Protein AF-A4F822-F1 (afdb_monomer_lite)

Structure (mmCIF, N/CA/C/O backbone):
data_AF-A4F822-F1
#
_entry.id   AF-A4F822-F1
#
loop_
_atom_site.group_PDB
_atom_site.id
_atom_site.type_symbol
_atom_site.label_atom_id
_atom_site.label_alt_id
_atom_site.label_comp_id
_atom_site.label_asym_id
_atom_site.label_entity_id
_atom_site.label_seq_id
_atom_site.pdbx_PDB_ins_code
_atom_site.Cartn_x
_atom_site.Cartn_y
_atom_site.Cartn_z
_atom_site.occupancy
_atom_site.B_iso_or_equiv
_atom_site.auth_seq_id
_atom_site.auth_comp_id
_atom_site.auth_asym_id
_atom_site.auth_atom_id
_atom_site.pdbx_PDB_model_num
ATOM 1 N N . MET A 1 1 ? 7.404 17.210 -6.576 1.00 63.00 1 MET A N 1
ATOM 2 C CA . MET A 1 1 ? 8.156 16.518 -7.647 1.00 63.00 1 MET A CA 1
ATOM 3 C C . MET A 1 1 ? 8.829 15.244 -7.147 1.00 63.00 1 MET A C 1
ATOM 5 O O . MET A 1 1 ? 8.448 14.192 -7.628 1.00 63.00 1 MET A O 1
ATOM 9 N N . ALA A 1 2 ? 9.715 15.285 -6.141 1.00 75.56 2 ALA A N 1
ATOM 10 C CA . ALA A 1 2 ? 10.385 14.072 -5.630 1.00 75.56 2 ALA A CA 1
ATOM 11 C C . ALA A 1 2 ? 9.434 12.956 -5.132 1.00 75.56 2 ALA A C 1
ATOM 13 O O . ALA A 1 2 ? 9.737 11.781 -5.293 1.00 75.56 2 ALA A O 1
ATOM 14 N N . HIS A 1 3 ? 8.277 13.322 -4.568 1.00 79.62 3 HIS A N 1
ATOM 15 C CA . HIS A 1 3 ? 7.250 12.369 -4.122 1.00 79.62 3 HIS A CA 1
ATOM 16 C C . HIS A 1 3 ? 6.613 11.591 -5.282 1.00 79.62 3 HIS A C 1
ATOM 18 O O . HIS A 1 3 ? 6.654 10.368 -5.291 1.00 79.62 3 HIS A O 1
ATOM 24 N N . LEU A 1 4 ? 6.124 12.302 -6.306 1.00 80.19 4 LEU A N 1
ATOM 25 C CA . LEU A 1 4 ? 5.551 11.698 -7.517 1.00 80.19 4 LEU A CA 1
ATOM 26 C C . LEU A 1 4 ? 6.569 10.827 -8.263 1.00 80.19 4 LEU A C 1
ATOM 28 O O . LEU A 1 4 ? 6.226 9.754 -8.746 1.00 80.19 4 LEU A O 1
ATOM 32 N N . LEU A 1 5 ? 7.837 11.251 -8.305 1.00 85.50 5 LEU A N 1
ATOM 33 C CA . LEU A 1 5 ? 8.907 10.439 -8.882 1.00 85.50 5 LEU A CA 1
ATOM 34 C C . LEU A 1 5 ? 9.092 9.118 -8.117 1.00 85.50 5 LEU A C 1
ATOM 36 O O . LEU A 1 5 ? 9.262 8.078 -8.741 1.00 85.50 5 LEU A O 1
ATOM 40 N N . GLY A 1 6 ? 9.017 9.142 -6.783 1.00 86.94 6 GLY A N 1
ATOM 41 C CA . GLY A 1 6 ? 9.107 7.935 -5.956 1.00 86.94 6 GLY A CA 1
ATOM 42 C C . GLY A 1 6 ? 7.946 6.960 -6.173 1.00 86.94 6 GLY A C 1
ATOM 43 O O . GLY A 1 6 ? 8.163 5.751 -6.234 1.00 86.94 6 GLY A O 1
ATOM 44 N N . VAL A 1 7 ? 6.728 7.477 -6.350 1.00 91.25 7 VAL A N 1
ATOM 45 C CA . VAL A 1 7 ? 5.541 6.676 -6.699 1.00 91.25 7 VAL A CA 1
ATOM 46 C C . VAL A 1 7 ? 5.705 6.028 -8.073 1.00 91.25 7 VAL A C 1
ATOM 48 O O . VAL A 1 7 ? 5.524 4.821 -8.210 1.00 91.25 7 VAL A O 1
ATOM 51 N N . ASN A 1 8 ? 6.109 6.801 -9.082 1.00 90.69 8 ASN A N 1
ATOM 52 C CA . ASN A 1 8 ? 6.325 6.271 -10.427 1.00 90.69 8 ASN A CA 1
ATOM 53 C C . ASN A 1 8 ? 7.446 5.225 -10.441 1.00 90.69 8 ASN A C 1
ATOM 55 O O . ASN A 1 8 ? 7.303 4.189 -11.086 1.00 90.69 8 ASN A O 1
ATOM 59 N N . GLN A 1 9 ? 8.526 5.454 -9.686 1.00 92.69 9 GLN A N 1
ATOM 60 C CA . GLN A 1 9 ? 9.612 4.486 -9.553 1.00 92.69 9 GLN A CA 1
ATOM 61 C C . GLN A 1 9 ? 9.130 3.174 -8.925 1.00 92.69 9 GLN A C 1
ATOM 63 O O . GLN A 1 9 ? 9.501 2.111 -9.403 1.00 92.69 9 GLN A O 1
ATOM 68 N N . PHE A 1 10 ? 8.257 3.229 -7.914 1.00 95.38 10 PHE A N 1
ATOM 69 C CA . PHE A 1 10 ? 7.681 2.027 -7.306 1.00 95.38 10 PHE A CA 1
ATOM 70 C C . PHE A 1 10 ? 6.968 1.142 -8.340 1.00 95.38 10 PHE A C 1
ATOM 72 O O . PHE A 1 10 ? 7.225 -0.060 -8.408 1.00 95.38 10 PHE A O 1
ATOM 79 N N . PHE A 1 11 ? 6.096 1.723 -9.170 1.00 93.69 11 PHE A N 1
ATOM 80 C CA . PHE A 1 11 ? 5.391 0.963 -10.209 1.00 93.69 11 PHE A CA 1
ATOM 81 C C . PHE A 1 11 ? 6.320 0.532 -11.352 1.00 93.69 11 PHE A C 1
ATOM 83 O O . PHE A 1 11 ? 6.165 -0.572 -11.875 1.00 93.69 11 PHE A O 1
ATOM 90 N N . ALA A 1 12 ? 7.317 1.349 -11.702 1.00 92.38 12 ALA A N 1
ATOM 91 C CA . ALA A 1 12 ? 8.340 0.987 -12.680 1.00 92.38 12 ALA A CA 1
ATOM 92 C C . ALA A 1 12 ? 9.181 -0.215 -12.219 1.00 92.38 12 ALA A C 1
ATOM 94 O O . ALA A 1 12 ? 9.430 -1.117 -13.015 1.00 92.38 12 ALA A O 1
ATOM 95 N N . ASP A 1 13 ? 9.554 -0.276 -10.938 1.00 94.38 13 ASP A N 1
ATOM 96 C CA . ASP A 1 13 ? 10.296 -1.403 -10.364 1.00 94.38 13 ASP A CA 1
ATOM 97 C C . ASP A 1 13 ? 9.468 -2.698 -10.400 1.00 94.38 13 ASP A C 1
ATOM 99 O O . ASP A 1 13 ? 9.996 -3.767 -10.711 1.00 94.38 13 ASP A O 1
ATOM 103 N N . LEU A 1 14 ? 8.154 -2.614 -10.144 1.00 94.06 14 LEU A N 1
ATOM 104 C CA . LEU A 1 14 ? 7.249 -3.759 -10.293 1.00 94.06 14 LEU A CA 1
ATOM 105 C C . LEU A 1 14 ? 7.167 -4.234 -11.747 1.00 94.06 14 LEU A C 1
ATOM 107 O O . LEU A 1 14 ? 7.247 -5.437 -12.003 1.00 94.06 14 LEU A O 1
ATOM 111 N N . ALA A 1 15 ? 7.032 -3.310 -12.701 1.00 90.12 15 ALA A N 1
ATOM 112 C CA . ALA A 1 15 ? 7.003 -3.640 -14.123 1.00 90.12 15 ALA A CA 1
ATOM 113 C C . ALA A 1 15 ? 8.331 -4.261 -14.598 1.00 90.12 15 ALA A C 1
ATOM 115 O O . ALA A 1 15 ? 8.321 -5.254 -15.332 1.00 90.12 15 ALA A O 1
ATOM 116 N N . ASP A 1 16 ? 9.474 -3.729 -14.146 1.00 90.56 16 ASP A N 1
ATOM 117 C CA . ASP A 1 16 ? 10.792 -4.296 -14.445 1.00 90.56 16 ASP A CA 1
ATOM 118 C C . ASP A 1 16 ? 10.929 -5.711 -13.880 1.00 90.56 16 ASP A C 1
ATOM 120 O O . ASP A 1 16 ? 11.343 -6.619 -14.602 1.00 90.56 16 ASP A O 1
ATOM 124 N N . TYR A 1 17 ? 10.518 -5.932 -12.628 1.00 92.56 17 TYR A N 1
ATOM 125 C CA . TYR A 1 17 ? 10.523 -7.263 -12.029 1.00 92.56 17 TYR A CA 1
ATOM 126 C C . TYR A 1 17 ? 9.693 -8.262 -12.848 1.00 92.56 17 TYR A C 1
ATOM 128 O O . TYR A 1 17 ? 10.205 -9.330 -13.180 1.00 92.56 17 TYR A O 1
ATOM 136 N N . CYS A 1 18 ? 8.470 -7.904 -13.265 1.00 89.62 18 CYS A N 1
ATOM 137 C CA . CYS A 1 18 ? 7.634 -8.782 -14.099 1.00 89.62 18 CYS A CA 1
ATOM 138 C C . CYS A 1 18 ? 8.377 -9.217 -15.371 1.00 89.62 18 CYS A C 1
ATOM 140 O O . CYS A 1 18 ? 8.468 -10.408 -15.676 1.00 89.62 18 CYS A O 1
ATOM 142 N N . ARG A 1 19 ? 9.000 -8.251 -16.059 1.00 86.62 19 ARG A N 1
ATOM 143 C CA . ARG A 1 19 ? 9.784 -8.477 -17.279 1.00 86.62 19 ARG A CA 1
ATOM 144 C C . ARG A 1 19 ? 11.005 -9.369 -17.035 1.00 86.62 19 ARG A C 1
ATOM 146 O O . ARG A 1 19 ? 11.263 -10.266 -17.835 1.00 86.62 19 ARG A O 1
ATOM 153 N N . ARG A 1 20 ? 11.777 -9.122 -15.970 1.00 90.38 20 ARG A N 1
ATOM 154 C CA . ARG A 1 20 ? 13.004 -9.884 -15.660 1.00 90.38 20 ARG A CA 1
ATOM 155 C C . ARG A 1 20 ? 12.708 -11.308 -15.198 1.00 90.38 20 ARG A C 1
ATOM 157 O O . ARG A 1 20 ? 13.475 -12.213 -15.517 1.00 90.38 20 ARG A O 1
ATOM 164 N N . SER A 1 21 ? 11.619 -11.501 -14.463 1.00 86.75 21 SER A N 1
ATOM 165 C CA . SER A 1 21 ? 11.234 -12.792 -13.887 1.00 86.75 21 SER A CA 1
ATOM 166 C C . SER A 1 21 ? 10.399 -13.656 -14.832 1.00 86.75 21 SER A C 1
ATOM 168 O O . SER A 1 21 ? 10.076 -14.788 -14.483 1.00 86.75 21 SER A O 1
ATOM 170 N N . GLY A 1 22 ? 10.056 -13.149 -16.021 1.00 82.75 22 GLY A N 1
ATOM 171 C CA . GLY A 1 22 ? 9.237 -13.877 -16.989 1.00 82.75 22 GLY A CA 1
ATOM 172 C C . GLY A 1 22 ? 7.803 -14.107 -16.512 1.00 82.75 22 GLY A C 1
ATOM 173 O O . GLY A 1 22 ? 7.132 -14.998 -17.031 1.00 82.75 22 GLY A O 1
ATOM 174 N N . LEU A 1 23 ? 7.334 -13.317 -15.537 1.00 80.31 23 LEU A N 1
ATOM 175 C CA . LEU A 1 23 ? 5.916 -13.249 -15.210 1.00 80.31 23 LEU A CA 1
ATOM 176 C C . LEU A 1 23 ? 5.237 -12.683 -16.464 1.00 80.31 23 LEU A C 1
ATOM 178 O O . LEU A 1 23 ? 5.648 -11.632 -16.957 1.00 80.31 23 LEU A O 1
ATOM 182 N N . GLY A 1 24 ? 4.353 -13.479 -17.080 1.00 63.72 24 GLY A N 1
ATOM 183 C CA . GLY A 1 24 ? 3.888 -13.250 -18.452 1.00 63.72 24 GLY A CA 1
ATOM 184 C C . GLY A 1 24 ? 3.398 -11.820 -18.699 1.00 63.72 24 GLY A C 1
ATOM 185 O O . GLY A 1 24 ? 2.976 -11.130 -17.777 1.00 63.72 24 GLY A O 1
ATOM 186 N N . SER A 1 25 ? 3.440 -11.367 -19.957 1.00 57.31 25 SER A N 1
ATOM 187 C CA . SER A 1 25 ? 2.890 -10.052 -20.305 1.00 57.31 25 SER A CA 1
ATOM 188 C C . SER A 1 25 ? 1.420 -9.994 -19.869 1.00 57.31 25 SER A C 1
ATOM 190 O O . SER A 1 25 ? 0.654 -10.860 -20.301 1.00 57.31 25 SER A O 1
ATOM 192 N N . PRO A 1 26 ? 0.991 -8.985 -19.087 1.00 56.09 26 PRO A N 1
ATOM 193 C CA . PRO A 1 26 ? -0.418 -8.829 -18.722 1.00 56.09 26 PRO A CA 1
ATOM 194 C C . PRO A 1 26 ? -1.314 -8.575 -19.950 1.00 56.09 26 PRO A C 1
ATOM 196 O O . PRO A 1 26 ? -2.534 -8.651 -19.862 1.00 56.09 26 PRO A O 1
ATOM 199 N N . PHE A 1 27 ? -0.711 -8.344 -21.124 1.00 49.97 27 PHE A N 1
ATOM 200 C CA . PHE A 1 27 ? -1.392 -8.196 -22.403 1.00 49.97 27 PHE A CA 1
ATOM 201 C C . PHE A 1 27 ? -0.740 -9.131 -23.418 1.00 49.97 27 PHE A C 1
ATOM 203 O O . PHE A 1 27 ? 0.239 -8.777 -24.082 1.00 49.97 27 PHE A O 1
ATOM 210 N N . SER A 1 28 ? -1.261 -10.352 -23.526 1.00 48.41 28 SER A N 1
ATOM 211 C CA . SER A 1 28 ? -1.143 -11.114 -24.765 1.00 48.41 28 SER A CA 1
ATOM 212 C C . SER A 1 28 ? -2.305 -10.690 -25.671 1.00 48.41 28 SER A C 1
ATOM 214 O O . SER A 1 28 ? -3.430 -10.480 -25.213 1.00 48.41 28 SER A O 1
ATOM 216 N N . GLY A 1 29 ? -2.042 -10.491 -26.966 1.00 44.44 29 GLY A N 1
ATOM 217 C CA . GLY A 1 29 ? -2.989 -9.904 -27.932 1.00 44.44 29 GLY A CA 1
ATOM 218 C C . GLY A 1 29 ? -4.271 -10.711 -28.203 1.00 44.44 29 GLY A C 1
ATOM 219 O O . GLY A 1 29 ? -4.961 -10.428 -29.177 1.00 44.44 29 GLY A O 1
ATOM 220 N N . ALA A 1 30 ? -4.587 -11.713 -27.378 1.00 49.81 30 ALA A N 1
ATOM 221 C CA . ALA A 1 30 ? -5.740 -12.599 -27.506 1.00 49.81 30 ALA A CA 1
ATOM 222 C C . ALA A 1 30 ? -6.827 -12.380 -26.431 1.00 49.81 30 ALA A C 1
ATOM 224 O O . ALA A 1 30 ? -7.797 -13.136 -26.392 1.00 49.81 30 ALA A O 1
ATOM 225 N N . GLY A 1 31 ? -6.699 -11.367 -25.562 1.00 46.78 31 GLY A N 1
ATOM 226 C CA . GLY A 1 31 ? -7.741 -11.030 -24.579 1.00 46.78 31 GLY A CA 1
ATOM 227 C C . GLY A 1 31 ? -7.895 -12.048 -23.442 1.00 46.78 31 GLY A C 1
ATOM 228 O O . GLY A 1 31 ? -8.953 -12.120 -22.817 1.00 46.78 31 GLY A O 1
ATOM 229 N N . ARG A 1 32 ? -6.856 -12.846 -23.171 1.00 49.53 32 ARG A N 1
ATOM 230 C CA . ARG A 1 32 ? -6.752 -13.677 -21.967 1.00 49.53 32 ARG A CA 1
ATOM 231 C C . ARG A 1 32 ? -5.692 -13.105 -21.031 1.00 49.53 32 ARG A C 1
ATOM 233 O O . ARG A 1 32 ? -4.623 -12.698 -21.473 1.00 49.53 32 ARG A O 1
ATOM 240 N N . LEU A 1 33 ? -5.994 -13.142 -19.735 1.00 55.19 33 LEU A N 1
ATOM 241 C CA . LEU A 1 33 ? -5.043 -12.946 -18.641 1.00 55.19 33 LEU A CA 1
ATOM 242 C C . LEU A 1 33 ? -4.020 -14.099 -18.683 1.00 55.19 33 LEU A C 1
ATOM 244 O O . LEU A 1 33 ? -4.217 -15.129 -18.043 1.00 55.19 33 LEU A O 1
ATOM 248 N N . GLU A 1 34 ? -2.981 -13.996 -19.512 1.00 59.53 34 GLU A N 1
ATOM 249 C CA . GLU A 1 34 ? -1.987 -15.074 -19.698 1.00 59.53 34 GLU A CA 1
ATOM 250 C C . GLU A 1 34 ? -0.687 -14.840 -18.914 1.00 59.53 34 GLU A C 1
ATOM 252 O O . GLU A 1 34 ? 0.279 -15.585 -19.072 1.00 59.53 34 GLU A O 1
ATOM 257 N N . GLY A 1 35 ? -0.666 -13.832 -18.040 1.00 75.31 35 GLY A N 1
ATOM 258 C CA . GLY A 1 35 ? 0.509 -13.428 -17.278 1.00 75.31 35 GLY A CA 1
ATOM 259 C C . GLY A 1 35 ? 0.243 -13.221 -15.794 1.00 75.31 35 GLY A C 1
ATOM 260 O O . GLY A 1 35 ? -0.878 -12.951 -15.368 1.00 75.31 35 GLY A O 1
ATOM 261 N N . GLU A 1 36 ? 1.310 -13.338 -15.014 1.00 87.06 36 GLU A N 1
ATOM 262 C CA . GLU A 1 36 ? 1.364 -12.918 -13.616 1.00 87.06 36 GLU A CA 1
ATOM 263 C C . GLU A 1 36 ? 2.073 -11.558 -13.530 1.00 87.06 36 GLU A C 1
ATOM 265 O O . GLU A 1 36 ? 2.726 -11.125 -14.477 1.00 87.06 36 GLU A O 1
ATOM 270 N N . GLY A 1 37 ? 1.978 -10.891 -12.388 1.00 89.56 37 GLY A N 1
ATOM 271 C CA . GLY A 1 37 ? 2.626 -9.619 -12.120 1.00 89.56 37 GLY A CA 1
ATOM 272 C C . GLY A 1 37 ? 1.658 -8.448 -11.977 1.00 89.56 37 GLY A C 1
ATOM 273 O O . GLY A 1 37 ? 0.494 -8.611 -11.603 1.00 89.56 37 GLY A O 1
ATOM 274 N N . LEU A 1 38 ? 2.164 -7.245 -12.248 1.00 89.75 38 LEU A N 1
ATOM 275 C CA . LEU A 1 38 ? 1.399 -6.003 -12.180 1.00 89.75 38 LEU A CA 1
ATOM 276 C C . LEU A 1 38 ? 0.438 -5.930 -13.371 1.00 89.75 38 LEU A C 1
ATOM 278 O O . LEU A 1 38 ? 0.862 -5.753 -14.510 1.00 89.75 38 LEU A O 1
ATOM 282 N N . HIS A 1 39 ? -0.854 -6.049 -13.091 1.00 84.12 39 HIS A N 1
ATOM 283 C CA . HIS A 1 39 ? -1.913 -6.076 -14.095 1.00 84.12 39 HIS A CA 1
ATOM 284 C C . HIS A 1 39 ? -2.407 -4.684 -14.471 1.00 84.12 39 HIS A C 1
ATOM 286 O O . HIS A 1 39 ? -2.606 -4.376 -15.645 1.00 84.12 39 HIS A O 1
ATOM 292 N N . SER A 1 40 ? -2.593 -3.830 -13.469 1.00 83.38 40 SER A N 1
ATOM 293 C CA . SER A 1 40 ? -3.001 -2.444 -13.661 1.00 83.38 40 SER A CA 1
ATOM 294 C C . SER A 1 40 ? -2.434 -1.561 -12.557 1.00 83.38 40 SER A C 1
ATOM 296 O O . SER A 1 40 ? -2.092 -2.032 -11.468 1.00 83.38 40 SER A O 1
ATOM 298 N N . TRP A 1 41 ? -2.321 -0.266 -12.839 1.00 88.94 41 TRP A N 1
ATOM 299 C CA . TRP A 1 41 ? -2.046 0.747 -11.830 1.00 88.94 41 TRP A CA 1
ATOM 300 C C . TRP A 1 41 ? -2.783 2.044 -12.167 1.00 88.94 41 TRP A C 1
ATOM 302 O O . TRP A 1 41 ? -3.280 2.207 -13.278 1.00 88.94 41 TRP A O 1
ATOM 312 N N . ARG A 1 42 ? -2.918 2.935 -11.186 1.00 89.38 42 ARG A N 1
ATOM 313 C CA . ARG A 1 42 ? -3.587 4.236 -11.302 1.00 89.38 42 ARG A CA 1
ATOM 314 C C . ARG A 1 42 ? -2.792 5.288 -10.539 1.00 89.38 42 ARG A C 1
ATOM 316 O O . ARG A 1 42 ? -2.311 5.013 -9.435 1.00 89.38 42 ARG A O 1
ATOM 323 N N . SER A 1 43 ? -2.702 6.493 -11.100 1.00 89.12 43 SER A N 1
ATOM 324 C CA . SER A 1 43 ? -2.100 7.648 -10.423 1.00 89.12 43 SER A CA 1
ATOM 325 C C . SER A 1 43 ? -2.933 8.117 -9.223 1.00 89.12 43 SER A C 1
ATOM 327 O O . SER A 1 43 ? -4.134 7.841 -9.164 1.00 89.12 43 SER A O 1
ATOM 329 N N . GLU A 1 44 ? -2.325 8.897 -8.314 1.00 90.31 44 GLU A N 1
ATOM 330 C CA . GLU A 1 44 ? -3.013 9.610 -7.219 1.00 90.31 44 GLU A CA 1
ATOM 331 C C . GLU A 1 44 ? -4.290 10.301 -7.707 1.00 90.31 44 GLU A C 1
ATOM 333 O O . GLU A 1 44 ? -5.349 10.166 -7.095 1.00 90.31 44 GLU A O 1
ATOM 338 N N . LYS A 1 45 ? -4.207 11.023 -8.831 1.00 88.50 45 LYS A N 1
ATOM 339 C CA . LYS A 1 45 ? -5.336 11.772 -9.384 1.00 88.50 45 LYS A CA 1
ATOM 340 C C . LYS A 1 45 ? -6.479 10.836 -9.773 1.00 88.50 45 LYS A C 1
ATOM 342 O O . LYS A 1 45 ? -7.595 11.024 -9.294 1.00 88.50 45 LYS A O 1
ATOM 347 N N . SER A 1 46 ? -6.186 9.824 -10.589 1.00 86.88 46 SER A N 1
ATOM 348 C CA . SER A 1 46 ? -7.175 8.866 -11.098 1.00 86.88 46 SER A CA 1
ATOM 349 C C . SER A 1 46 ? -7.864 8.109 -9.961 1.00 86.88 46 SER A C 1
ATOM 351 O O . SER A 1 46 ? -9.091 8.024 -9.919 1.00 86.88 46 SER A O 1
ATOM 353 N N . ILE A 1 47 ? -7.098 7.621 -8.978 1.00 86.50 47 ILE A N 1
ATOM 354 C CA . ILE A 1 47 ? -7.673 6.871 -7.855 1.00 86.50 47 ILE A CA 1
ATOM 355 C C . ILE A 1 47 ? -8.440 7.770 -6.877 1.00 86.50 47 ILE A C 1
ATOM 357 O O . ILE A 1 47 ? -9.487 7.379 -6.362 1.00 86.50 47 ILE A O 1
ATOM 361 N N . THR A 1 48 ? -7.960 8.992 -6.649 1.00 86.31 48 THR A N 1
ATOM 362 C CA . THR A 1 48 ? -8.646 9.979 -5.808 1.00 86.31 48 THR A CA 1
ATOM 363 C C . THR A 1 48 ? -9.981 10.386 -6.425 1.00 86.31 48 THR A C 1
ATOM 365 O O . THR A 1 48 ? -10.976 10.496 -5.710 1.00 86.31 48 THR A O 1
ATOM 368 N N . GLU A 1 49 ? -10.026 10.604 -7.740 1.00 84.69 49 GLU A N 1
ATOM 369 C CA . GLU A 1 49 ? -11.260 10.915 -8.468 1.00 84.69 49 GLU A CA 1
ATOM 370 C C . GLU A 1 49 ? -12.229 9.727 -8.458 1.00 84.69 49 GLU A C 1
ATOM 372 O O . GLU A 1 49 ? -13.408 9.928 -8.172 1.00 84.69 49 GLU A O 1
ATOM 377 N N . PHE A 1 50 ? -11.733 8.499 -8.657 1.00 82.69 50 PHE A N 1
ATOM 378 C CA . PHE A 1 50 ? -12.542 7.275 -8.596 1.00 82.69 50 PHE A CA 1
ATOM 379 C C . PHE A 1 50 ? -13.272 7.117 -7.254 1.00 82.69 50 PHE A C 1
ATOM 381 O O . PHE A 1 50 ? -14.456 6.801 -7.223 1.00 82.69 50 PHE A O 1
ATOM 388 N N . TYR A 1 51 ? -12.596 7.394 -6.135 1.00 79.44 51 TYR A N 1
ATOM 389 C CA . TYR A 1 51 ? -13.202 7.338 -4.798 1.00 79.44 51 TYR A CA 1
ATOM 390 C C . TYR A 1 51 ? -13.851 8.660 -4.353 1.00 79.44 51 TYR A C 1
ATOM 392 O O . TYR A 1 51 ? -14.066 8.866 -3.155 1.00 79.44 51 TYR A O 1
ATOM 400 N N . GLU A 1 52 ? -14.141 9.581 -5.279 1.00 84.94 52 GLU A N 1
ATOM 401 C CA . GLU A 1 52 ? -14.756 10.888 -4.996 1.00 84.94 52 GLU A CA 1
ATOM 402 C C . GLU A 1 52 ? -14.047 11.659 -3.863 1.00 84.94 52 GLU A C 1
ATOM 404 O O . GLU A 1 52 ? -14.663 12.349 -3.048 1.00 84.94 52 GLU A O 1
ATOM 409 N N . ARG A 1 53 ? -12.717 11.534 -3.792 1.00 84.06 53 ARG A N 1
ATOM 410 C CA . ARG A 1 53 ? -11.838 12.150 -2.784 1.00 84.06 53 ARG A CA 1
ATOM 411 C C . ARG A 1 53 ? -12.082 11.696 -1.338 1.00 84.06 53 ARG A C 1
ATOM 413 O O . ARG A 1 53 ? -11.546 12.325 -0.421 1.00 84.06 53 ARG A O 1
ATOM 420 N N . LYS A 1 54 ? -12.843 10.616 -1.112 1.00 79.69 54 LYS A N 1
ATOM 421 C CA . LYS A 1 54 ? -13.018 9.997 0.218 1.00 79.69 54 LYS A CA 1
ATOM 422 C C . LYS A 1 54 ? -11.694 9.439 0.740 1.00 79.69 54 LYS A C 1
ATOM 424 O O . LYS A 1 54 ? -11.338 9.659 1.896 1.00 79.69 54 LYS A O 1
ATOM 429 N N . VAL A 1 55 ? -10.932 8.804 -0.149 1.00 83.44 55 VAL A N 1
ATOM 430 C CA . VAL A 1 55 ? -9.528 8.436 0.057 1.00 83.44 55 VAL A CA 1
ATOM 431 C C . VAL A 1 55 ? -8.653 9.164 -0.960 1.00 83.44 55 VAL A C 1
ATOM 433 O O . VAL A 1 55 ? -9.111 9.514 -2.047 1.00 83.44 55 VAL A O 1
ATOM 436 N N . THR A 1 56 ? -7.403 9.425 -0.584 1.00 87.56 56 THR A N 1
ATOM 437 C CA . THR A 1 56 ? -6.418 10.117 -1.432 1.00 87.56 56 THR A CA 1
ATOM 438 C C . THR A 1 56 ? -5.069 9.387 -1.392 1.00 87.56 56 THR A C 1
ATOM 440 O O . THR A 1 56 ? -4.124 9.927 -0.813 1.00 87.56 56 THR A O 1
ATOM 443 N N . PRO A 1 57 ? -4.995 8.140 -1.895 1.00 91.31 57 PRO A N 1
ATOM 444 C CA . PRO A 1 57 ? -3.738 7.405 -1.979 1.00 91.31 57 PRO A CA 1
ATOM 445 C C . PRO A 1 57 ? -2.790 8.035 -2.990 1.00 91.31 57 PRO A C 1
ATOM 447 O O . PRO A 1 57 ? -3.238 8.586 -3.993 1.00 91.31 57 PRO A O 1
ATOM 450 N N . ASP A 1 58 ? -1.490 7.822 -2.802 1.00 92.62 58 ASP A N 1
ATOM 451 C CA . ASP A 1 58 ? -0.469 8.243 -3.766 1.00 92.62 58 ASP A CA 1
ATOM 452 C C . ASP A 1 58 ? -0.542 7.441 -5.082 1.00 92.62 58 ASP A C 1
ATOM 454 O O . ASP A 1 58 ? -0.093 7.893 -6.134 1.00 92.62 58 ASP A O 1
ATOM 458 N N . GLY A 1 59 ? -1.137 6.249 -5.043 1.00 92.38 59 GLY A N 1
ATOM 459 C CA . GLY A 1 59 ? -1.460 5.456 -6.223 1.00 92.38 59 GLY A CA 1
ATOM 460 C C . GLY A 1 59 ? -2.232 4.193 -5.868 1.00 92.38 59 GLY A C 1
ATOM 461 O O . GLY A 1 59 ? -2.455 3.883 -4.697 1.00 92.38 59 GLY A O 1
ATOM 462 N N . TYR A 1 60 ? -2.630 3.441 -6.882 1.00 93.44 60 TYR A N 1
ATOM 463 C CA . TYR A 1 60 ? -3.257 2.134 -6.705 1.00 93.44 60 TYR A CA 1
ATOM 464 C C . TYR A 1 60 ? -2.689 1.143 -7.708 1.00 93.44 60 TYR A C 1
ATOM 466 O O . TYR A 1 60 ? -2.416 1.518 -8.844 1.00 93.44 60 TYR A O 1
ATOM 474 N N . GLY A 1 61 ? -2.508 -0.106 -7.296 1.00 92.62 61 GLY A N 1
ATOM 475 C CA . GLY A 1 61 ? -2.054 -1.188 -8.156 1.00 92.62 61 GLY A CA 1
ATOM 476 C C . GLY A 1 61 ? -2.889 -2.444 -7.982 1.00 92.62 61 GLY A C 1
ATOM 477 O O . GLY A 1 61 ? -3.468 -2.689 -6.923 1.00 92.62 61 GLY A O 1
ATOM 478 N N . CYS A 1 62 ? -2.923 -3.251 -9.035 1.00 91.88 62 CYS A N 1
ATOM 479 C CA . CYS A 1 62 ? -3.498 -4.582 -9.020 1.00 91.88 62 CYS A CA 1
ATOM 480 C C . CYS A 1 62 ? -2.431 -5.594 -9.436 1.00 91.88 62 CYS A C 1
ATOM 482 O O . CYS A 1 62 ? -1.904 -5.536 -10.548 1.00 91.88 62 CYS A O 1
ATOM 484 N N . TRP A 1 63 ? -2.088 -6.498 -8.526 1.00 92.56 63 TRP A N 1
ATOM 485 C CA . TRP A 1 63 ? -1.105 -7.557 -8.728 1.00 92.56 63 TRP A CA 1
ATOM 486 C C . TRP A 1 63 ? -1.802 -8.911 -8.835 1.00 92.56 63 TRP A C 1
ATOM 488 O O . TRP A 1 63 ? -2.740 -9.176 -8.087 1.00 92.56 63 TRP A O 1
ATOM 498 N N . TYR A 1 64 ? -1.338 -9.782 -9.726 1.00 90.38 64 TYR A N 1
ATOM 499 C CA . TYR A 1 64 ? -1.841 -11.147 -9.859 1.00 90.38 64 TYR A CA 1
ATOM 500 C C . TYR A 1 64 ? -0.686 -12.141 -9.864 1.00 90.38 64 TYR A C 1
ATOM 502 O O . TYR A 1 64 ? 0.182 -12.061 -10.723 1.00 90.38 64 TYR A O 1
ATOM 510 N N . GLN A 1 65 ? -0.647 -13.083 -8.928 1.00 90.50 65 GLN A N 1
ATOM 511 C CA . GLN A 1 65 ? 0.411 -14.097 -8.884 1.00 90.50 65 GLN A CA 1
ATOM 512 C C . GLN A 1 65 ? -0.066 -15.330 -8.127 1.00 90.50 65 GLN A C 1
ATOM 514 O O . GLN A 1 65 ? -0.787 -15.209 -7.137 1.00 90.50 65 GLN A O 1
ATOM 519 N N . GLY A 1 66 ? 0.317 -16.525 -8.583 1.00 88.44 66 GLY A N 1
ATOM 520 C CA . GLY A 1 66 ? -0.038 -17.774 -7.910 1.00 88.44 66 GLY A CA 1
ATOM 521 C C . GLY A 1 66 ? -1.548 -18.016 -7.841 1.00 88.44 66 GLY A C 1
ATOM 522 O O . GLY A 1 66 ? -2.029 -18.630 -6.892 1.00 88.44 66 GLY A O 1
ATOM 523 N N . GLY A 1 67 ? -2.308 -17.502 -8.814 1.00 87.12 67 GLY A N 1
ATOM 524 C CA . GLY A 1 67 ? -3.768 -17.614 -8.835 1.00 87.12 67 GLY A CA 1
ATOM 525 C C . GLY A 1 67 ? -4.512 -16.641 -7.915 1.00 87.12 67 GLY A C 1
ATOM 526 O O . GLY A 1 67 ? -5.727 -16.767 -7.775 1.00 87.12 67 GLY A O 1
ATOM 527 N N . GLN A 1 68 ? -3.824 -15.685 -7.282 1.00 90.50 68 GLN A N 1
ATOM 528 C CA . GLN A 1 68 ? -4.428 -14.728 -6.353 1.00 90.50 68 GLN A CA 1
ATOM 529 C C . GLN A 1 68 ? -4.274 -13.292 -6.854 1.00 90.50 68 GLN A C 1
ATOM 531 O O . GLN A 1 68 ? -3.198 -12.879 -7.284 1.00 90.50 68 GLN A O 1
ATOM 536 N N . TRP A 1 69 ? -5.359 -12.526 -6.750 1.00 92.06 69 TRP A N 1
ATOM 537 C CA . TRP A 1 69 ? -5.371 -11.090 -7.012 1.00 92.06 69 TRP A CA 1
ATOM 538 C C . TRP A 1 69 ? -5.039 -10.301 -5.750 1.00 92.06 69 TRP A C 1
ATOM 540 O O . TRP A 1 69 ? -5.423 -10.685 -4.652 1.00 92.06 69 TRP A O 1
ATOM 550 N N . LEU A 1 70 ? -4.384 -9.160 -5.895 1.00 95.38 70 LEU A N 1
ATOM 551 C CA . LEU A 1 70 ? -4.113 -8.228 -4.812 1.00 95.38 70 LEU A CA 1
ATOM 552 C C . LEU A 1 70 ? -4.305 -6.803 -5.322 1.00 95.38 70 LEU A C 1
ATOM 554 O O . LEU A 1 70 ? -3.444 -6.259 -6.012 1.00 95.38 70 LEU A O 1
ATOM 558 N N . GLY A 1 71 ? -5.428 -6.196 -4.953 1.00 95.06 71 GLY A N 1
ATOM 559 C CA . GLY A 1 71 ? -5.612 -4.757 -5.053 1.00 95.06 71 GLY A CA 1
ATOM 560 C C . GLY A 1 71 ? -4.905 -4.074 -3.887 1.00 95.06 71 GLY A C 1
ATOM 561 O O . GLY A 1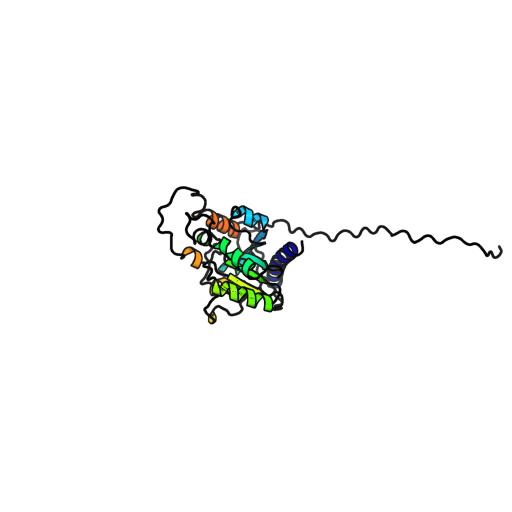 71 ? -5.009 -4.511 -2.733 1.00 95.06 71 GLY A O 1
ATOM 562 N N . PHE A 1 72 ? -4.178 -2.999 -4.167 1.00 96.62 72 PHE A N 1
ATOM 563 C CA . PHE A 1 72 ? -3.504 -2.237 -3.131 1.00 96.62 72 PHE A CA 1
ATOM 564 C C . PHE A 1 72 ? -3.474 -0.738 -3.411 1.00 96.62 72 PHE A C 1
ATOM 566 O O . PHE A 1 72 ? -3.208 -0.289 -4.521 1.00 96.62 72 PHE A O 1
ATOM 573 N N . PHE A 1 73 ? -3.681 0.040 -2.357 1.00 95.44 73 PHE A N 1
ATOM 574 C CA . PHE A 1 73 ? -3.396 1.465 -2.305 1.00 95.44 73 PHE A CA 1
ATOM 575 C C . PHE A 1 73 ? -1.953 1.674 -1.860 1.00 95.44 73 PHE A C 1
ATOM 577 O O . PHE A 1 73 ? -1.504 1.039 -0.905 1.00 95.44 73 PHE A O 1
ATOM 584 N N . LEU A 1 74 ? -1.231 2.564 -2.530 1.00 96.31 74 LEU A N 1
ATOM 585 C CA . LEU A 1 74 ? 0.136 2.925 -2.184 1.00 96.31 74 LEU A CA 1
ATOM 586 C C . LEU A 1 74 ? 0.158 4.243 -1.407 1.00 96.31 74 LEU A C 1
ATOM 588 O O . LEU A 1 74 ? -0.403 5.243 -1.846 1.00 96.31 74 LEU A O 1
ATOM 592 N N . GLU A 1 75 ? 0.875 4.239 -0.290 1.00 94.88 75 GLU A N 1
ATOM 593 C CA . GLU A 1 75 ? 1.283 5.425 0.462 1.00 94.88 75 GLU A CA 1
ATOM 594 C C . GLU A 1 75 ? 2.818 5.470 0.474 1.00 94.88 75 GLU A C 1
ATOM 596 O O . GLU A 1 75 ? 3.494 4.648 1.108 1.00 94.88 75 GLU A O 1
ATOM 601 N N . HIS A 1 76 ? 3.395 6.418 -0.253 1.00 92.56 76 HIS A N 1
ATOM 602 C CA . HIS A 1 76 ? 4.831 6.592 -0.402 1.00 92.56 76 HIS A CA 1
ATOM 603 C C . HIS A 1 76 ? 5.369 7.579 0.651 1.00 92.56 76 HIS A C 1
ATOM 605 O O . HIS A 1 76 ? 5.501 8.781 0.436 1.00 92.56 76 HIS A O 1
ATOM 611 N N . ASP A 1 77 ? 5.765 7.089 1.824 1.00 89.50 77 ASP A N 1
ATOM 612 C CA . ASP A 1 77 ? 6.291 7.953 2.888 1.00 89.50 77 ASP A CA 1
ATOM 613 C C . ASP A 1 77 ? 7.740 8.383 2.597 1.00 89.50 77 ASP A C 1
ATOM 615 O O . ASP A 1 77 ? 8.692 7.596 2.673 1.00 89.50 77 ASP A O 1
ATOM 619 N N . MET A 1 78 ? 7.932 9.674 2.316 1.00 85.38 78 MET A N 1
ATOM 620 C CA . MET A 1 78 ? 9.261 10.299 2.227 1.00 85.38 78 MET A CA 1
ATOM 621 C C . MET A 1 78 ? 9.909 10.534 3.603 1.00 85.38 78 MET A C 1
ATOM 623 O O . MET A 1 78 ? 11.069 10.935 3.672 1.00 85.38 78 MET A O 1
ATOM 627 N N . GLY A 1 79 ? 9.188 10.293 4.704 1.00 81.25 79 GLY A N 1
ATOM 628 C CA . GLY A 1 79 ? 9.683 10.499 6.066 1.00 81.25 79 GLY A CA 1
ATOM 629 C C . GLY A 1 79 ? 9.668 11.958 6.531 1.00 81.25 79 GLY A C 1
ATOM 630 O O . GLY A 1 79 ? 10.204 12.261 7.595 1.00 81.25 79 GLY A O 1
ATOM 631 N N . THR A 1 80 ? 9.059 12.855 5.754 1.00 79.94 80 THR A N 1
ATOM 632 C CA . THR A 1 80 ? 8.985 14.298 6.033 1.00 79.94 80 THR A CA 1
ATOM 633 C C . THR A 1 80 ? 7.831 14.668 6.962 1.00 79.94 80 THR A C 1
ATOM 635 O O . THR A 1 80 ? 7.880 15.710 7.613 1.00 79.94 80 THR A O 1
ATOM 638 N N . GLU A 1 81 ? 6.803 13.822 7.065 1.00 81.19 81 GLU A N 1
ATOM 639 C CA . GLU A 1 81 ? 5.652 14.069 7.933 1.00 81.19 81 GLU A CA 1
ATOM 640 C C . GLU A 1 81 ? 5.775 13.403 9.318 1.00 81.19 81 GLU A C 1
ATOM 642 O O . GLU A 1 81 ? 6.458 12.385 9.479 1.00 81.19 81 GLU A O 1
ATOM 647 N N . PRO A 1 82 ? 5.115 13.930 10.364 1.00 84.12 82 PRO A N 1
ATOM 648 C CA . PRO A 1 82 ? 5.049 13.258 11.661 1.00 84.12 82 PRO A CA 1
ATOM 649 C C . PRO A 1 82 ? 4.382 11.878 11.562 1.00 84.12 82 PRO A C 1
ATOM 651 O O . PRO A 1 82 ? 3.428 11.700 10.812 1.00 84.12 82 PRO A O 1
ATOM 654 N N . LEU A 1 83 ? 4.826 10.911 12.375 1.00 82.62 83 LEU A N 1
ATOM 655 C CA . LEU A 1 83 ? 4.278 9.542 12.380 1.00 82.62 83 LEU A CA 1
ATOM 656 C C . LEU A 1 83 ? 2.765 9.491 12.649 1.00 82.62 83 LEU A C 1
ATOM 658 O O . LEU A 1 83 ? 2.066 8.677 12.056 1.00 82.62 83 LEU A O 1
ATOM 662 N N . GLY A 1 84 ? 2.261 10.374 13.519 1.00 74.19 84 GLY A N 1
ATOM 663 C CA . GLY A 1 84 ? 0.824 10.484 13.789 1.00 74.19 84 GLY A CA 1
ATOM 664 C C . GLY A 1 84 ? 0.029 10.840 12.535 1.00 74.19 84 GLY A C 1
ATOM 665 O O . GLY A 1 84 ? -0.994 10.231 12.272 1.00 74.19 84 GLY A O 1
ATOM 666 N N . ARG A 1 85 ? 0.571 11.716 11.680 1.00 80.25 85 ARG A N 1
ATOM 667 C CA . ARG A 1 85 ? -0.081 12.118 10.430 1.00 80.25 85 ARG A CA 1
ATOM 668 C C . ARG A 1 85 ? -0.193 10.962 9.434 1.00 80.25 85 ARG A C 1
ATOM 670 O O . ARG A 1 85 ? -1.225 10.836 8.788 1.00 80.25 85 ARG A O 1
ATOM 677 N N . VAL A 1 86 ? 0.821 10.094 9.363 1.00 76.50 86 VAL A N 1
ATOM 678 C CA . VAL A 1 86 ? 0.761 8.851 8.568 1.00 76.50 86 VAL A CA 1
ATOM 679 C C . VAL A 1 8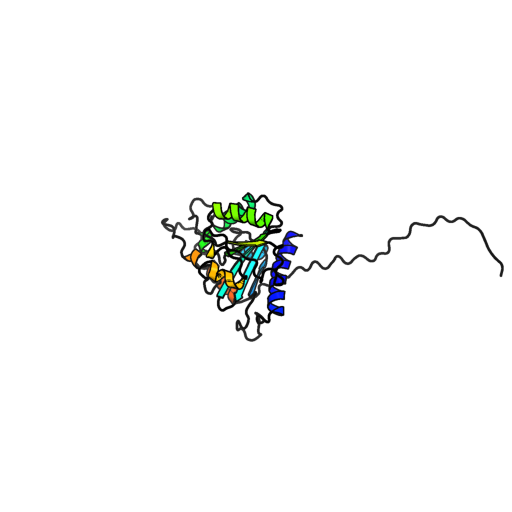6 ? -0.387 7.964 9.055 1.00 76.50 86 VAL A C 1
ATOM 681 O O . VAL A 1 86 ? -1.154 7.436 8.259 1.00 76.50 86 VAL A O 1
ATOM 684 N N . ALA A 1 87 ? -0.545 7.828 10.373 1.00 75.12 87 ALA A N 1
ATOM 685 C CA . ALA A 1 87 ? -1.630 7.040 10.946 1.00 75.12 87 ALA A CA 1
ATOM 686 C C . ALA A 1 87 ? -3.005 7.705 10.780 1.00 75.12 87 ALA A C 1
ATOM 688 O O . ALA A 1 87 ? -4.008 7.009 10.657 1.00 75.12 87 ALA A O 1
ATOM 689 N N . ASP A 1 88 ? -3.083 9.033 10.772 1.00 80.12 88 ASP A N 1
ATOM 690 C CA . ASP A 1 88 ? -4.330 9.781 10.571 1.00 80.12 88 ASP A CA 1
ATOM 691 C C . ASP A 1 88 ? -4.816 9.716 9.121 1.00 80.12 88 ASP A C 1
ATOM 693 O O . ASP A 1 88 ? -6.020 9.732 8.876 1.00 80.12 88 ASP A O 1
ATOM 697 N N . LYS A 1 89 ? -3.912 9.541 8.148 1.00 77.62 89 LYS A N 1
ATOM 698 C CA . LYS A 1 89 ? -4.310 9.219 6.768 1.00 77.62 89 LYS A CA 1
ATOM 699 C C . LYS A 1 89 ? -5.132 7.930 6.705 1.00 77.62 89 LYS A C 1
ATOM 701 O O . LYS A 1 89 ? -6.108 7.886 5.962 1.00 77.62 89 LYS A O 1
ATOM 706 N N . LEU A 1 90 ? -4.813 6.929 7.533 1.00 79.00 90 LEU A N 1
ATOM 707 C CA . LEU A 1 90 ? -5.584 5.683 7.582 1.00 79.00 90 LEU A CA 1
ATOM 708 C C . LEU A 1 90 ? -7.015 5.857 8.097 1.00 79.00 90 LEU A C 1
ATOM 710 O O . LEU A 1 90 ? -7.871 5.065 7.718 1.00 79.00 90 LEU A O 1
ATOM 714 N N . ASP A 1 91 ? -7.322 6.903 8.872 1.00 79.25 91 ASP A N 1
ATOM 715 C CA . ASP A 1 91 ? -8.709 7.147 9.306 1.00 79.25 91 ASP A CA 1
ATOM 716 C C . ASP A 1 91 ? -9.646 7.409 8.130 1.00 79.25 91 ASP A C 1
ATOM 718 O O . ASP A 1 91 ? -10.840 7.122 8.218 1.00 79.25 91 ASP A O 1
ATOM 722 N N . ARG A 1 92 ? -9.114 7.927 7.017 1.00 77.94 92 ARG A N 1
ATOM 723 C CA . ARG A 1 92 ? -9.886 8.147 5.787 1.00 77.94 92 ARG A CA 1
ATOM 724 C C . ARG A 1 92 ? -10.288 6.842 5.112 1.00 77.94 92 ARG A C 1
ATOM 726 O O . ARG A 1 92 ? -11.307 6.802 4.439 1.00 77.94 92 ARG A O 1
ATOM 733 N N . TYR A 1 93 ? -9.524 5.774 5.329 1.00 74.69 93 TYR A N 1
ATOM 734 C CA . TYR A 1 93 ? -9.848 4.443 4.820 1.00 74.69 93 TYR A CA 1
ATOM 735 C C . TYR A 1 93 ? -10.891 3.725 5.688 1.00 74.69 93 TYR A C 1
ATOM 737 O O . TYR A 1 93 ? -11.472 2.735 5.256 1.00 74.69 93 TYR A O 1
ATOM 745 N N . THR A 1 94 ? -11.161 4.219 6.899 1.00 71.06 94 THR A N 1
ATOM 746 C CA . THR A 1 94 ? -12.143 3.617 7.809 1.00 71.06 94 THR A CA 1
ATOM 747 C C . THR A 1 94 ? -13.409 4.457 7.924 1.00 71.06 94 THR A C 1
ATOM 749 O O . THR A 1 94 ? -14.499 3.910 7.987 1.00 71.06 94 THR A O 1
ATOM 752 N N . THR A 1 95 ? -13.306 5.784 7.906 1.00 65.69 95 THR A N 1
ATOM 753 C CA . THR A 1 95 ? -14.403 6.680 8.299 1.00 65.69 95 THR A CA 1
ATOM 754 C C . THR A 1 95 ? -14.887 7.520 7.125 1.00 65.69 95 THR A C 1
ATOM 756 O O . THR A 1 95 ? -14.087 8.125 6.418 1.00 65.69 95 THR A O 1
ATOM 759 N N . SER A 1 96 ? -16.204 7.647 6.958 1.00 52.69 96 SER A N 1
ATOM 760 C CA . SER A 1 96 ? -16.806 8.482 5.906 1.00 52.69 96 SER A CA 1
ATOM 761 C C . SER A 1 96 ? -16.895 9.979 6.261 1.00 52.69 96 SER A C 1
ATOM 763 O O . SER A 1 96 ? -17.480 10.754 5.515 1.00 52.69 96 SER A O 1
ATOM 765 N N . GLY A 1 97 ? -16.332 10.420 7.393 1.00 52.56 97 GLY A N 1
ATOM 766 C CA . GLY A 1 97 ? -16.356 11.817 7.863 1.00 52.56 97 GLY A CA 1
ATOM 767 C C . GLY A 1 97 ? -17.727 12.332 8.335 1.00 52.56 97 GLY A C 1
ATOM 768 O O . GLY A 1 97 ? -17.787 13.323 9.061 1.00 52.56 97 GLY A O 1
ATOM 769 N N . ASP A 1 98 ? -18.810 11.645 7.981 1.00 52.31 98 ASP A N 1
ATOM 770 C CA . ASP A 1 98 ? -20.176 11.926 8.408 1.00 52.31 98 ASP A CA 1
ATOM 771 C C . ASP A 1 98 ? -20.537 11.105 9.659 1.00 52.31 98 ASP A C 1
ATOM 773 O O . ASP A 1 98 ? -20.325 9.895 9.714 1.00 52.31 98 ASP A O 1
ATOM 777 N N . ARG A 1 99 ? -21.095 11.770 10.678 1.00 52.34 99 ARG A N 1
ATOM 778 C CA . ARG A 1 99 ? -21.521 11.138 11.939 1.00 52.34 99 ARG A CA 1
ATOM 779 C C . ARG A 1 99 ? -22.729 10.213 11.767 1.00 52.34 99 ARG A C 1
ATOM 781 O O . ARG A 1 99 ? -23.026 9.463 12.693 1.00 52.34 99 ARG A O 1
ATOM 788 N N . ALA A 1 100 ? -23.426 10.297 10.633 1.00 54.19 100 ALA A N 1
ATOM 789 C CA . ALA A 1 100 ? -24.555 9.434 10.302 1.00 54.19 100 ALA A CA 1
ATOM 790 C C . ALA A 1 100 ? -24.147 8.091 9.663 1.00 54.19 100 ALA A C 1
ATOM 792 O O . ALA A 1 100 ? -24.976 7.185 9.610 1.00 54.19 100 ALA A O 1
ATOM 793 N N . PHE A 1 101 ? -22.901 7.948 9.199 1.00 55.56 101 PHE A N 1
ATOM 794 C CA . PHE A 1 101 ? -22.416 6.740 8.522 1.00 55.56 101 PHE A CA 1
ATOM 795 C C . PHE A 1 101 ? -21.644 5.811 9.467 1.00 55.56 101 PHE A C 1
ATOM 797 O O . PHE A 1 101 ? -20.984 6.263 10.407 1.00 55.56 101 PHE A O 1
ATOM 804 N N . ASP A 1 102 ? -21.724 4.499 9.217 1.00 65.12 102 ASP A N 1
ATOM 805 C CA . ASP A 1 102 ? -20.971 3.505 9.982 1.00 65.12 102 ASP A CA 1
ATOM 806 C C . ASP A 1 102 ? -19.466 3.684 9.718 1.00 65.12 102 ASP A C 1
ATOM 808 O O . ASP A 1 102 ? -19.011 3.887 8.591 1.00 65.12 102 ASP A O 1
ATOM 812 N N . ARG A 1 103 ? -18.670 3.570 10.784 1.00 70.31 103 ARG A N 1
ATOM 813 C CA . ARG A 1 103 ? -17.200 3.677 10.799 1.00 70.31 103 ARG A CA 1
ATOM 814 C C . ARG A 1 103 ? -16.473 2.596 9.986 1.00 70.31 103 ARG A C 1
ATOM 816 O O . ARG A 1 103 ? -15.255 2.480 10.110 1.00 70.31 103 ARG A O 1
ATOM 823 N N . PHE A 1 104 ? -17.207 1.744 9.280 1.00 77.69 104 PHE A N 1
ATOM 824 C CA . PHE A 1 104 ? -16.691 0.689 8.415 1.00 77.69 104 PHE A CA 1
ATOM 825 C C . PHE A 1 104 ? -17.260 0.754 6.995 1.00 77.69 104 PHE A C 1
ATOM 827 O O . PHE A 1 104 ? -16.818 -0.020 6.148 1.00 77.69 104 PHE A O 1
ATOM 834 N N . ASP A 1 105 ? -18.191 1.667 6.700 1.00 76.00 105 ASP A N 1
ATOM 835 C CA . ASP A 1 105 ? -18.825 1.732 5.379 1.00 76.00 105 ASP A CA 1
ATOM 836 C C . ASP A 1 105 ? -17.812 2.035 4.278 1.00 76.00 105 ASP A C 1
ATOM 838 O O . ASP A 1 105 ? -17.794 1.339 3.264 1.00 76.00 105 ASP A O 1
ATOM 842 N N . THR A 1 106 ? -16.907 2.994 4.508 1.00 77.81 106 THR A N 1
ATOM 843 C CA . THR A 1 106 ? -15.799 3.251 3.578 1.00 77.81 106 THR A CA 1
ATOM 844 C C . THR A 1 106 ? -14.948 1.996 3.395 1.00 77.81 106 THR A C 1
ATOM 846 O O . THR A 1 106 ? -14.671 1.616 2.264 1.00 77.81 106 THR A O 1
ATOM 849 N N . ALA A 1 107 ? -14.574 1.326 4.491 1.00 83.25 107 ALA A N 1
ATOM 850 C CA . ALA A 1 107 ? -13.670 0.179 4.459 1.00 83.25 107 ALA A CA 1
ATOM 851 C C . ALA A 1 107 ? -14.231 -1.001 3.649 1.00 83.25 107 ALA A C 1
ATOM 853 O O . ALA A 1 107 ? -13.483 -1.621 2.901 1.00 83.25 107 ALA A O 1
ATOM 854 N N . ARG A 1 108 ? -15.537 -1.282 3.745 1.00 84.00 108 ARG A N 1
ATOM 855 C CA . ARG A 1 108 ? -16.196 -2.359 2.977 1.00 84.00 108 ARG A CA 1
ATOM 856 C C . ARG A 1 108 ? -16.134 -2.162 1.467 1.00 84.00 108 ARG A C 1
ATOM 858 O O . ARG A 1 108 ? -16.153 -3.138 0.732 1.00 84.00 108 ARG A O 1
ATOM 865 N N . GLN A 1 109 ? -16.085 -0.911 1.022 1.00 78.81 109 GLN A N 1
ATOM 866 C CA . GLN A 1 109 ? -16.147 -0.538 -0.393 1.00 78.81 109 GLN A CA 1
ATOM 867 C C . GLN A 1 109 ? -14.757 -0.465 -1.042 1.00 78.81 109 GLN A C 1
ATOM 869 O O . GLN A 1 109 ? -14.641 -0.260 -2.251 1.00 78.81 109 GLN A O 1
ATOM 874 N N . LEU A 1 110 ? -13.688 -0.604 -0.253 1.00 84.38 110 LEU A N 1
ATOM 875 C CA . LEU A 1 110 ? -12.323 -0.521 -0.753 1.00 84.38 110 LEU A CA 1
ATOM 876 C C . LEU A 1 110 ? -11.944 -1.776 -1.542 1.00 84.38 110 LEU A C 1
ATOM 878 O O . LEU A 1 110 ? -11.993 -2.895 -1.039 1.00 84.38 110 LEU A O 1
ATOM 882 N N . GLY A 1 111 ? -11.446 -1.567 -2.758 1.00 87.25 111 GLY A N 1
ATOM 883 C CA . GLY A 1 111 ? -10.929 -2.630 -3.621 1.00 87.25 111 GLY A CA 1
ATOM 884 C C . GLY A 1 111 ? -9.519 -3.125 -3.280 1.00 87.25 111 GLY A C 1
ATOM 885 O O . GLY A 1 111 ? -8.888 -3.738 -4.135 1.00 87.25 111 GLY A O 1
ATOM 886 N N . GLY A 1 112 ? -8.973 -2.841 -2.091 1.00 91.69 112 GLY A N 1
ATOM 887 C CA . GLY A 1 112 ? -7.579 -3.175 -1.799 1.00 91.69 112 GLY A CA 1
ATOM 888 C C . GLY A 1 112 ? -7.114 -2.957 -0.362 1.00 91.69 112 GLY A C 1
ATOM 889 O O . GLY A 1 112 ? -7.772 -2.292 0.439 1.00 91.69 112 GLY A O 1
ATOM 890 N N . MET A 1 113 ? -5.946 -3.521 -0.049 1.00 95.88 113 MET A N 1
ATOM 891 C CA . MET A 1 113 ? -5.207 -3.241 1.189 1.00 95.88 113 MET A CA 1
ATOM 892 C C . MET A 1 113 ? -4.360 -1.966 1.062 1.00 95.88 113 MET A C 1
ATOM 894 O O . MET A 1 113 ? -4.198 -1.443 -0.036 1.00 95.88 113 MET A O 1
ATOM 898 N N . VAL A 1 114 ? -3.766 -1.478 2.153 1.00 96.25 114 VAL A N 1
ATOM 899 C CA . VAL A 1 114 ? -2.825 -0.343 2.097 1.00 96.25 114 VAL A CA 1
ATOM 900 C C . VAL A 1 114 ? -1.379 -0.832 2.200 1.00 96.25 114 VAL A C 1
ATOM 902 O O . VAL A 1 114 ? -1.016 -1.556 3.130 1.00 96.25 114 VAL A O 1
ATOM 905 N N . LEU A 1 115 ? -0.532 -0.404 1.269 1.00 97.69 115 LEU A N 1
ATOM 906 C CA . LEU A 1 115 ? 0.915 -0.584 1.301 1.00 97.69 115 LEU A CA 1
ATOM 907 C C . LEU A 1 115 ? 1.588 0.738 1.647 1.00 97.69 115 LEU A C 1
ATOM 909 O O . LEU A 1 115 ? 1.430 1.726 0.936 1.00 97.69 115 LEU A O 1
ATOM 913 N N . ILE A 1 116 ? 2.381 0.747 2.716 1.00 95.81 116 ILE A N 1
ATOM 914 C CA . ILE A 1 116 ? 3.159 1.921 3.115 1.00 95.81 116 ILE A CA 1
ATOM 915 C C . ILE A 1 116 ? 4.633 1.668 2.810 1.00 95.81 116 ILE A C 1
ATOM 917 O O . ILE A 1 116 ? 5.300 0.864 3.471 1.00 95.81 116 ILE A O 1
ATOM 921 N N . TRP A 1 117 ? 5.139 2.386 1.813 1.00 96.19 117 TRP A N 1
ATOM 922 C CA . TRP A 1 117 ? 6.516 2.312 1.342 1.00 96.19 117 TRP A CA 1
ATOM 923 C C . TRP A 1 117 ? 7.341 3.430 1.981 1.00 96.19 117 TRP A C 1
ATOM 925 O O . TRP A 1 117 ? 7.273 4.590 1.569 1.00 96.19 117 TRP A O 1
ATOM 935 N N . VAL A 1 118 ? 8.112 3.105 3.020 1.00 94.62 118 VAL A N 1
ATOM 936 C CA . VAL A 1 118 ? 8.804 4.104 3.851 1.00 94.62 118 VAL A CA 1
ATOM 937 C C . VAL A 1 118 ? 10.281 4.264 3.500 1.00 94.62 118 VAL A C 1
ATOM 939 O O . VAL A 1 118 ? 10.932 3.368 2.966 1.00 94.62 118 VAL A O 1
ATOM 942 N N . ALA A 1 119 ? 10.841 5.416 3.871 1.00 91.31 119 ALA A N 1
ATOM 943 C CA . ALA A 1 119 ? 12.229 5.768 3.570 1.00 91.31 119 ALA A CA 1
ATOM 944 C C . ALA A 1 119 ? 13.287 4.872 4.219 1.00 91.31 119 ALA A C 1
ATOM 946 O O . ALA A 1 119 ? 14.346 4.680 3.632 1.00 91.31 119 ALA A O 1
ATOM 947 N N . SER A 1 120 ? 13.039 4.370 5.430 1.00 93.00 120 SER A N 1
ATOM 948 C CA . SER A 1 120 ? 14.031 3.585 6.169 1.00 93.00 120 SER A CA 1
ATOM 949 C C . SER A 1 120 ? 13.406 2.631 7.177 1.00 93.00 120 SER A C 1
ATOM 951 O O . SER A 1 120 ? 12.303 2.877 7.674 1.00 93.00 120 SER A O 1
ATOM 953 N N . ARG A 1 121 ? 14.152 1.599 7.580 1.00 94.12 121 ARG A N 1
ATOM 954 C CA . ARG A 1 121 ? 13.751 0.655 8.638 1.00 94.12 121 ARG A CA 1
ATOM 955 C C . ARG A 1 121 ? 13.433 1.349 9.961 1.00 94.12 121 ARG A C 1
ATOM 957 O O . ARG A 1 121 ? 12.480 0.979 10.643 1.00 94.12 121 ARG A O 1
ATOM 964 N N . ARG A 1 122 ? 14.186 2.395 10.328 1.00 93.62 122 ARG A N 1
ATOM 965 C CA . ARG A 1 122 ? 13.907 3.191 11.541 1.00 93.62 122 ARG A CA 1
ATOM 966 C C . ARG A 1 122 ? 12.543 3.871 11.451 1.00 93.62 122 ARG A C 1
ATOM 968 O O . ARG A 1 122 ? 11.781 3.865 12.417 1.00 93.62 122 ARG A O 1
ATOM 975 N N . ARG A 1 123 ? 12.243 4.473 10.298 1.00 93.50 123 ARG A N 1
ATOM 976 C CA . ARG A 1 123 ? 10.950 5.112 10.040 1.00 93.50 123 ARG A CA 1
ATOM 977 C C . ARG A 1 123 ? 9.825 4.080 10.078 1.00 93.50 123 ARG A C 1
ATOM 979 O O . ARG A 1 123 ? 8.807 4.323 10.721 1.00 93.50 123 ARG A O 1
ATOM 986 N N . GLU A 1 124 ? 10.057 2.914 9.486 1.00 95.06 124 GLU A N 1
ATOM 987 C CA . GLU A 1 124 ? 9.111 1.801 9.466 1.00 95.06 124 GLU A CA 1
ATOM 988 C C . GLU A 1 124 ? 8.716 1.345 10.870 1.00 95.06 124 GLU A C 1
ATOM 990 O O . GLU A 1 124 ? 7.531 1.240 11.168 1.00 95.06 124 GLU A O 1
ATOM 995 N N . GLN A 1 125 ? 9.689 1.131 11.760 1.00 93.94 125 GLN A N 1
ATOM 996 C CA . GLN A 1 125 ? 9.430 0.736 13.149 1.00 93.94 125 GLN A CA 1
ATOM 997 C C . GLN A 1 125 ? 8.516 1.740 13.864 1.00 93.94 125 GLN A C 1
ATOM 999 O O . GLN A 1 125 ? 7.590 1.348 14.576 1.00 93.94 125 GLN A O 1
ATOM 1004 N N . GLY A 1 126 ? 8.756 3.037 13.646 1.00 92.69 126 GLY A N 1
ATOM 1005 C CA . GLY A 1 126 ? 7.920 4.108 14.180 1.00 92.69 126 GLY A CA 1
ATOM 1006 C C . GLY A 1 126 ? 6.491 4.057 13.642 1.00 92.69 126 GLY A C 1
ATOM 1007 O O . GLY A 1 126 ? 5.548 4.101 14.430 1.00 92.69 126 GLY A O 1
ATOM 1008 N N . VAL A 1 127 ? 6.332 3.917 12.321 1.00 91.44 127 VAL A N 1
ATOM 1009 C CA . VAL A 1 127 ? 5.016 3.800 11.671 1.00 91.44 127 VAL A CA 1
ATOM 1010 C C . VAL A 1 127 ? 4.278 2.576 12.209 1.00 91.44 127 VAL A C 1
ATOM 1012 O O . VAL A 1 127 ? 3.180 2.714 12.742 1.00 91.44 127 VAL A O 1
ATOM 1015 N N . ARG A 1 128 ? 4.905 1.395 12.186 1.00 92.75 128 ARG A N 1
ATOM 1016 C CA . ARG A 1 128 ? 4.303 0.142 12.670 1.00 92.75 128 ARG A CA 1
ATOM 1017 C C . ARG A 1 128 ? 3.799 0.252 14.106 1.00 92.75 128 ARG A C 1
ATOM 1019 O O . ARG A 1 128 ? 2.691 -0.195 14.378 1.00 92.75 128 ARG A O 1
ATOM 1026 N N . LYS A 1 129 ? 4.559 0.892 15.002 1.00 90.56 129 LYS A N 1
ATOM 1027 C CA . LYS A 1 129 ? 4.146 1.094 16.400 1.00 90.56 129 LYS A CA 1
ATOM 1028 C C . LYS A 1 129 ? 2.851 1.904 16.511 1.00 90.56 129 LYS A C 1
ATOM 1030 O O . LYS A 1 129 ? 1.972 1.536 17.284 1.00 90.56 129 LYS A O 1
ATOM 1035 N N . VAL A 1 130 ? 2.735 2.999 15.758 1.00 89.56 130 VAL A N 1
ATOM 1036 C CA . VAL A 1 130 ? 1.525 3.839 15.779 1.00 89.56 130 VAL A CA 1
ATOM 1037 C C . VAL A 1 130 ? 0.344 3.097 15.151 1.00 89.56 130 VAL A C 1
ATOM 1039 O O . VAL A 1 130 ? -0.758 3.130 15.691 1.00 89.56 130 VAL A O 1
ATOM 1042 N N . LEU A 1 131 ? 0.576 2.369 14.058 1.00 88.75 131 LEU A N 1
ATOM 1043 C CA . LEU A 1 131 ? -0.472 1.618 13.369 1.00 88.75 131 LEU A CA 1
ATOM 1044 C C . LEU A 1 131 ? -1.021 0.452 14.193 1.00 88.75 131 LEU A C 1
ATOM 1046 O O . LEU A 1 131 ? -2.235 0.264 14.251 1.00 88.75 131 LEU A O 1
ATOM 1050 N N . GLN A 1 132 ? -0.151 -0.293 14.880 1.00 88.56 132 GLN A N 1
ATOM 1051 C CA . GLN A 1 132 ? -0.569 -1.371 15.781 1.00 88.56 132 GLN A CA 1
ATOM 1052 C C . GLN A 1 132 ? -1.447 -0.853 16.922 1.00 88.56 132 GLN A C 1
ATOM 1054 O O . GLN A 1 132 ? -2.400 -1.527 17.292 1.00 88.56 132 GLN A O 1
ATOM 1059 N N . ALA A 1 133 ? -1.172 0.346 17.443 1.00 83.00 133 ALA A N 1
ATOM 1060 C CA . ALA A 1 133 ? -1.990 0.954 18.492 1.00 83.00 133 ALA A CA 1
ATOM 1061 C C . ALA A 1 133 ? -3.377 1.407 17.996 1.00 83.00 133 ALA A C 1
ATOM 1063 O O . ALA A 1 133 ? -4.299 1.542 18.797 1.00 83.00 133 ALA A O 1
ATOM 1064 N N . LYS A 1 134 ? -3.526 1.662 16.690 1.00 79.81 134 LYS A N 1
ATOM 1065 C CA . LYS A 1 134 ? -4.741 2.234 16.096 1.00 79.81 134 LYS A CA 1
ATOM 1066 C C . LYS A 1 134 ? -5.776 1.188 15.670 1.00 79.81 134 LYS A C 1
ATOM 1068 O O . LYS A 1 134 ? -6.953 1.518 15.590 1.00 79.81 134 LYS A O 1
ATOM 1073 N N . HIS A 1 135 ? -5.352 -0.057 15.435 1.00 75.06 135 HIS A N 1
ATOM 1074 C CA . HIS A 1 135 ? -6.207 -1.174 15.009 1.00 75.06 135 HIS A CA 1
ATOM 1075 C C . HIS A 1 135 ? -7.096 -0.834 13.795 1.00 75.06 135 HIS A C 1
ATOM 1077 O O . HIS A 1 135 ? -8.318 -0.725 13.900 1.00 75.06 135 HIS A O 1
ATOM 1083 N N . SER A 1 136 ? -6.468 -0.673 12.626 1.00 83.06 136 SER A N 1
ATOM 1084 C CA . SER A 1 136 ? -7.186 -0.470 11.362 1.00 83.06 136 SER A CA 1
ATOM 1085 C C . SER A 1 136 ? -7.933 -1.747 10.933 1.00 83.06 136 SER A C 1
ATOM 1087 O O . SER A 1 136 ? -7.319 -2.814 10.922 1.00 83.06 136 SER A O 1
ATOM 1089 N N . PRO A 1 137 ? -9.219 -1.662 10.539 1.00 84.75 137 PRO A N 1
ATOM 1090 C CA . PRO A 1 137 ? -9.945 -2.756 9.893 1.00 84.75 137 PRO A CA 1
ATOM 1091 C C . PRO A 1 137 ? -9.435 -3.035 8.472 1.00 84.75 137 PRO A C 1
ATOM 1093 O O . PRO A 1 137 ? -9.580 -4.148 7.979 1.00 84.75 137 PRO A O 1
ATOM 1096 N N . VAL A 1 138 ? -8.824 -2.042 7.815 1.00 90.31 138 VAL A N 1
ATOM 1097 C CA . VAL A 1 138 ? -8.193 -2.218 6.505 1.00 90.31 138 VAL A CA 1
ATOM 1098 C C . VAL A 1 138 ? -6.806 -2.817 6.710 1.00 90.31 138 VAL A C 1
ATOM 1100 O O . VAL A 1 138 ? -6.015 -2.206 7.442 1.00 90.31 138 VAL A O 1
ATOM 1103 N N . PRO A 1 139 ? -6.484 -3.974 6.095 1.00 94.81 139 PRO A N 1
ATOM 1104 C CA . PRO A 1 139 ? -5.158 -4.561 6.199 1.00 94.81 139 PRO A CA 1
ATOM 1105 C C . PRO A 1 139 ? -4.086 -3.601 5.696 1.00 94.81 139 PRO A C 1
ATOM 1107 O O . PRO A 1 139 ? -4.239 -2.962 4.655 1.00 94.81 139 PRO A O 1
ATOM 1110 N N . VAL A 1 140 ? -2.980 -3.528 6.432 1.00 95.69 140 VAL A N 1
ATOM 1111 C CA . VAL A 1 140 ? -1.837 -2.684 6.080 1.00 95.69 140 VAL A CA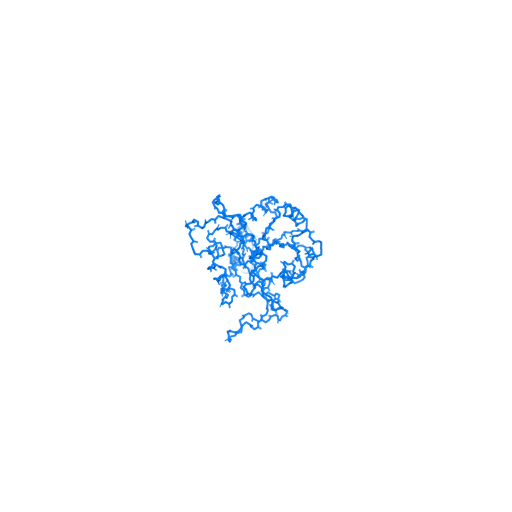 1
ATOM 1112 C C . VAL A 1 140 ? -0.580 -3.532 6.058 1.00 95.69 140 VAL A C 1
ATOM 1114 O O . VAL A 1 140 ? -0.348 -4.305 6.988 1.00 95.69 140 VAL A O 1
ATOM 1117 N N . ALA A 1 141 ? 0.264 -3.359 5.048 1.00 97.25 141 ALA A N 1
ATOM 1118 C CA . ALA A 1 141 ? 1.638 -3.843 5.074 1.00 97.25 141 ALA A CA 1
ATOM 1119 C C . ALA A 1 141 ? 2.615 -2.680 4.926 1.00 97.25 141 ALA A C 1
ATOM 1121 O O . ALA A 1 141 ? 2.340 -1.680 4.266 1.00 97.25 141 ALA A O 1
ATOM 1122 N N . THR A 1 142 ? 3.769 -2.812 5.571 1.00 97.06 142 THR A N 1
ATOM 1123 C CA . THR A 1 142 ? 4.849 -1.830 5.491 1.00 97.06 142 THR A CA 1
ATOM 1124 C C . THR A 1 142 ? 6.084 -2.473 4.890 1.00 97.06 142 THR A C 1
ATOM 1126 O O . THR A 1 142 ? 6.346 -3.657 5.122 1.00 97.06 142 THR A O 1
ATOM 1129 N N . ALA A 1 143 ? 6.862 -1.684 4.162 1.00 97.19 143 ALA A N 1
ATOM 1130 C CA . ALA A 1 143 ? 8.200 -2.054 3.734 1.00 97.19 143 ALA A CA 1
ATOM 1131 C C . ALA A 1 143 ? 9.096 -0.817 3.697 1.00 97.19 143 ALA A C 1
ATOM 1133 O O . ALA A 1 143 ? 8.632 0.298 3.448 1.00 97.19 143 ALA A O 1
ATOM 1134 N N . ALA A 1 144 ? 10.381 -1.017 3.979 1.00 95.25 144 ALA A N 1
ATOM 1135 C CA . ALA A 1 144 ? 11.377 0.040 3.963 1.00 95.25 144 ALA A CA 1
ATOM 1136 C C . ALA A 1 144 ? 12.282 -0.069 2.735 1.00 95.25 144 ALA A C 1
ATOM 1138 O O . ALA A 1 144 ? 12.805 -1.142 2.431 1.00 95.25 144 ALA A O 1
ATOM 1139 N N . ARG A 1 145 ? 12.520 1.066 2.072 1.00 92.12 145 ARG A N 1
ATOM 1140 C CA . ARG A 1 145 ? 13.375 1.158 0.875 1.00 92.12 145 ARG A CA 1
ATOM 1141 C C . ARG A 1 145 ? 14.808 0.679 1.105 1.00 92.12 145 ARG A C 1
ATOM 1143 O O . ARG A 1 145 ? 15.433 0.142 0.201 1.00 92.12 145 ARG A O 1
ATOM 1150 N N . ASP A 1 146 ? 15.321 0.840 2.320 1.00 91.00 146 ASP A N 1
ATOM 1151 C CA . ASP A 1 146 ? 16.670 0.429 2.722 1.00 91.00 146 ASP A CA 1
ATOM 1152 C C . ASP A 1 146 ? 16.762 -1.038 3.198 1.00 91.00 146 ASP A C 1
ATOM 1154 O O . ASP A 1 146 ? 17.799 -1.438 3.734 1.00 91.00 146 ASP A O 1
ATOM 1158 N N . CYS A 1 147 ? 15.707 -1.849 3.022 1.00 84.94 147 CYS A N 1
ATOM 1159 C CA . CYS A 1 147 ? 15.781 -3.303 3.206 1.00 84.94 147 CYS A CA 1
ATOM 1160 C C . CYS A 1 147 ? 16.678 -3.974 2.151 1.00 84.94 147 CYS A C 1
ATOM 1162 O O . CYS A 1 147 ? 17.319 -4.971 2.473 1.00 84.94 147 CYS A O 1
ATOM 1164 N N . GLY A 1 148 ? 16.774 -3.400 0.944 1.00 77.94 148 GLY A N 1
ATOM 1165 C CA . GLY A 1 148 ? 17.786 -3.769 -0.053 1.00 77.94 148 GLY A CA 1
ATOM 1166 C C . GLY A 1 148 ? 17.545 -5.081 -0.807 1.00 77.94 148 GLY A C 1
ATOM 1167 O O . GLY A 1 148 ? 18.516 -5.722 -1.200 1.00 77.94 148 GLY A O 1
ATOM 1168 N N . ASP A 1 149 ? 16.290 -5.490 -1.007 1.00 92.00 149 ASP A N 1
ATOM 1169 C CA . ASP A 1 149 ? 15.974 -6.645 -1.856 1.00 92.00 149 ASP A CA 1
ATOM 1170 C C . ASP A 1 149 ? 16.187 -6.299 -3.351 1.00 92.00 149 ASP A C 1
ATOM 1172 O O . ASP A 1 149 ? 15.719 -5.244 -3.795 1.00 92.00 149 ASP A O 1
ATOM 1176 N N . PRO A 1 150 ? 16.894 -7.136 -4.140 1.00 91.88 150 PRO A N 1
ATOM 1177 C CA . PRO A 1 150 ? 17.157 -6.883 -5.564 1.00 91.88 150 PRO A CA 1
ATOM 1178 C C . PRO A 1 150 ? 15.899 -6.879 -6.451 1.00 91.88 150 PRO A C 1
ATOM 1180 O O . PRO A 1 150 ? 15.925 -6.317 -7.552 1.00 91.88 150 PRO A O 1
ATOM 1183 N N . ASP A 1 151 ? 14.806 -7.481 -5.981 1.00 94.44 151 ASP A N 1
ATOM 1184 C CA . ASP A 1 151 ? 13.492 -7.457 -6.629 1.00 94.44 151 ASP A CA 1
ATOM 1185 C C . ASP A 1 151 ? 12.659 -6.235 -6.193 1.00 94.44 151 ASP A C 1
ATOM 1187 O O . ASP A 1 151 ? 11.499 -6.083 -6.583 1.00 94.44 151 ASP A O 1
ATOM 1191 N N . GLY A 1 152 ? 13.240 -5.350 -5.375 1.00 94.75 152 GLY A N 1
ATOM 1192 C CA . GLY A 1 152 ? 12.633 -4.099 -4.942 1.00 94.75 152 GLY A CA 1
ATOM 1193 C C . GLY A 1 152 ? 11.272 -4.323 -4.267 1.00 94.75 152 GLY A C 1
ATOM 1194 O O . GLY A 1 152 ? 11.166 -5.163 -3.370 1.00 94.75 152 GLY A O 1
ATOM 1195 N N . PRO A 1 153 ? 10.212 -3.596 -4.664 1.00 96.38 153 PRO A N 1
ATOM 1196 C CA . PRO A 1 153 ? 8.884 -3.746 -4.078 1.00 96.38 153 PRO A CA 1
ATOM 1197 C C . PRO A 1 153 ? 8.190 -5.075 -4.414 1.00 96.38 153 PRO A C 1
ATOM 1199 O O . PRO A 1 153 ? 7.180 -5.379 -3.788 1.00 96.38 153 PRO A O 1
ATOM 1202 N N . ALA A 1 154 ? 8.690 -5.895 -5.342 1.00 96.56 154 ALA A N 1
ATOM 1203 C CA . ALA A 1 154 ? 8.178 -7.258 -5.537 1.00 96.56 154 ALA A CA 1
ATOM 1204 C C . ALA A 1 154 ? 8.853 -8.287 -4.604 1.00 96.56 154 ALA A C 1
ATOM 1206 O O . ALA A 1 154 ? 8.341 -9.396 -4.415 1.00 96.56 154 ALA A O 1
ATOM 1207 N N . GLY A 1 155 ? 9.998 -7.916 -4.026 1.00 96.19 155 GLY A N 1
ATOM 1208 C CA . GLY A 1 155 ? 10.834 -8.754 -3.173 1.00 96.19 155 GLY A CA 1
ATOM 1209 C C . GLY A 1 155 ? 10.271 -9.016 -1.778 1.00 96.19 155 GLY A C 1
ATOM 1210 O O . GLY A 1 155 ? 9.174 -8.574 -1.426 1.00 96.19 155 GLY A O 1
ATOM 1211 N N . GLU A 1 156 ? 11.043 -9.735 -0.961 1.00 96.88 156 GLU A N 1
ATOM 1212 C CA . GLU A 1 156 ? 10.670 -10.154 0.398 1.00 96.88 156 GLU A CA 1
ATOM 1213 C C . GLU A 1 156 ? 10.847 -9.008 1.411 1.00 96.88 156 GLU A C 1
ATOM 1215 O O . GLU A 1 156 ? 11.617 -9.066 2.371 1.00 96.88 156 GLU A O 1
ATOM 1220 N N . VAL A 1 157 ? 10.137 -7.905 1.183 1.00 97.25 157 VAL A N 1
ATOM 1221 C CA . VAL A 1 157 ? 10.287 -6.658 1.952 1.00 97.25 157 VAL A CA 1
ATOM 1222 C C . VAL A 1 157 ? 9.041 -6.299 2.755 1.00 97.25 157 VAL A C 1
ATOM 1224 O O . VAL A 1 157 ? 9.118 -5.509 3.703 1.00 97.25 157 VAL A O 1
ATOM 1227 N N . TRP A 1 158 ? 7.896 -6.901 2.442 1.00 97.94 158 TRP A N 1
ATOM 1228 C CA . TRP A 1 158 ? 6.610 -6.531 3.026 1.00 97.94 158 TRP A CA 1
ATOM 1229 C C . TRP A 1 158 ? 6.321 -7.275 4.312 1.00 97.94 158 TRP A C 1
ATOM 1231 O O . TRP A 1 158 ? 6.501 -8.479 4.394 1.00 97.94 158 TRP A O 1
ATOM 1241 N N . SER A 1 159 ? 5.826 -6.566 5.320 1.00 97.19 159 SER A N 1
ATOM 1242 C CA . SER A 1 159 ? 5.333 -7.169 6.558 1.00 97.19 159 SER A CA 1
ATOM 1243 C C . SER A 1 159 ? 3.971 -6.595 6.901 1.00 97.19 159 SER A C 1
ATOM 1245 O O . SER A 1 159 ? 3.827 -5.377 7.049 1.00 97.19 159 SER A O 1
ATOM 1247 N N . VAL A 1 160 ? 2.978 -7.462 7.090 1.00 97.00 160 VAL A N 1
ATOM 1248 C CA . VAL A 1 160 ? 1.644 -7.047 7.537 1.00 97.00 160 VAL A CA 1
ATOM 1249 C C . VAL A 1 160 ? 1.730 -6.460 8.946 1.00 97.00 160 VAL A C 1
ATOM 1251 O O . VAL A 1 160 ? 2.427 -6.975 9.825 1.00 97.00 160 VAL A O 1
ATOM 1254 N N . VAL A 1 161 ? 1.041 -5.345 9.167 1.00 94.38 161 VAL A N 1
ATOM 1255 C CA . VAL A 1 161 ? 0.867 -4.733 10.482 1.00 94.38 161 VAL A CA 1
ATOM 1256 C C . VAL A 1 161 ? -0.214 -5.508 11.219 1.00 94.38 161 VAL A C 1
ATOM 1258 O O . VAL A 1 161 ? -1.402 -5.361 10.961 1.00 94.38 161 VAL A O 1
ATOM 1261 N N . THR A 1 162 ? 0.212 -6.362 12.138 1.00 90.50 162 THR A N 1
ATOM 1262 C CA . THR A 1 162 ? -0.674 -7.235 12.910 1.00 90.50 162 THR A CA 1
ATOM 1263 C C . THR A 1 162 ? -0.085 -7.492 14.293 1.00 90.50 162 THR A C 1
ATOM 1265 O O . THR A 1 162 ? 1.114 -7.289 14.516 1.00 90.50 162 THR A O 1
ATOM 1268 N N . ALA A 1 163 ? -0.940 -7.899 15.230 1.00 86.00 163 ALA A N 1
ATOM 1269 C CA . ALA A 1 163 ? -0.531 -8.380 16.545 1.00 86.00 163 ALA A CA 1
ATOM 1270 C C . ALA A 1 163 ? -0.057 -9.845 16.506 1.00 86.00 163 ALA A C 1
ATOM 1272 O O . ALA A 1 163 ? 0.633 -10.276 17.423 1.00 86.00 163 ALA A O 1
ATOM 1273 N N . GLU A 1 164 ? -0.397 -10.604 15.455 1.00 87.94 164 GLU A N 1
ATOM 1274 C CA . GLU A 1 164 ? -0.012 -12.010 15.296 1.00 87.94 164 GLU A CA 1
ATOM 1275 C C . GLU A 1 164 ? 1.432 -12.142 14.772 1.00 87.94 164 GLU A C 1
ATOM 1277 O O . GLU A 1 164 ? 1.685 -11.879 13.591 1.00 87.94 164 GLU A O 1
ATOM 1282 N N . PRO A 1 165 ? 2.407 -12.609 15.578 1.00 84.62 165 PRO A N 1
ATOM 1283 C CA . PRO A 1 165 ? 3.812 -12.615 15.163 1.00 84.62 165 PRO A CA 1
ATOM 1284 C C . PRO A 1 165 ? 4.077 -13.458 13.910 1.00 84.62 165 PRO A C 1
ATOM 1286 O O . PRO A 1 165 ? 4.867 -13.061 13.056 1.00 84.62 165 PRO A O 1
ATOM 1289 N N . ALA A 1 166 ? 3.365 -14.581 13.754 1.00 85.50 166 ALA A N 1
ATOM 1290 C CA . ALA A 1 166 ? 3.485 -15.467 12.594 1.00 85.50 166 ALA A CA 1
ATOM 1291 C C . ALA A 1 166 ? 3.107 -14.782 11.268 1.00 85.50 166 ALA A C 1
ATOM 1293 O O . ALA A 1 166 ? 3.651 -15.135 10.217 1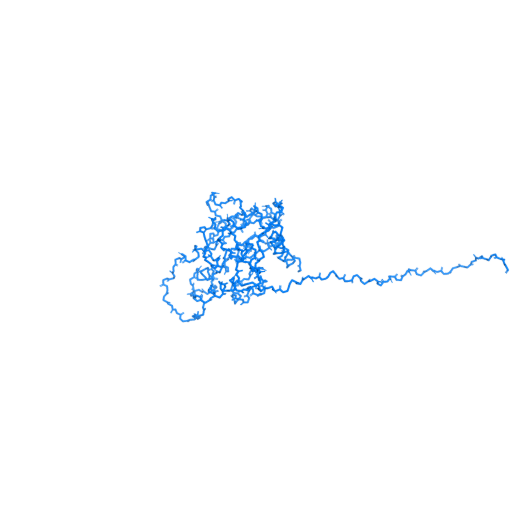.00 85.50 166 ALA A O 1
ATOM 1294 N N . ARG A 1 167 ? 2.207 -13.787 11.325 1.00 87.00 167 ARG A N 1
ATOM 1295 C CA . ARG A 1 167 ? 1.778 -12.995 10.167 1.00 87.00 167 ARG A CA 1
ATOM 1296 C C . ARG A 1 167 ? 2.628 -11.741 9.932 1.00 87.00 167 ARG A C 1
ATOM 1298 O O . ARG A 1 167 ? 2.564 -11.148 8.864 1.00 87.00 167 ARG A O 1
ATOM 1305 N N . SER A 1 168 ? 3.452 -11.355 10.907 1.00 88.81 168 SER A N 1
ATOM 1306 C CA . SER A 1 168 ? 4.318 -10.170 10.841 1.00 88.81 168 SER A CA 1
ATOM 1307 C C . SER A 1 168 ? 5.694 -10.445 10.203 1.00 88.81 168 SER A C 1
ATOM 1309 O O . SER A 1 168 ? 6.561 -9.566 10.239 1.00 88.81 168 SER A O 1
ATOM 1311 N N . ARG A 1 169 ? 5.936 -11.631 9.627 1.00 93.38 169 ARG A N 1
ATOM 1312 C CA . ARG A 1 169 ? 7.182 -11.919 8.891 1.00 93.38 169 ARG A CA 1
ATOM 1313 C C . ARG A 1 169 ? 7.274 -11.117 7.586 1.00 93.38 169 ARG A C 1
ATOM 1315 O O . ARG A 1 169 ? 6.265 -10.592 7.118 1.00 93.38 169 ARG A O 1
ATOM 1322 N N . ARG A 1 170 ? 8.483 -11.015 7.026 1.00 95.75 170 ARG A N 1
ATOM 1323 C CA . ARG A 1 170 ? 8.685 -10.452 5.688 1.00 95.75 170 ARG A CA 1
ATOM 1324 C C . ARG A 1 170 ? 8.253 -11.467 4.636 1.00 95.75 170 ARG A C 1
ATOM 1326 O O . ARG A 1 170 ? 8.494 -12.655 4.821 1.00 95.75 170 ARG A O 1
ATOM 1333 N N . VAL A 1 171 ? 7.561 -10.995 3.608 1.00 97.06 171 VAL A N 1
ATOM 1334 C CA . VAL A 1 171 ? 7.046 -11.793 2.493 1.00 97.06 171 VAL A CA 1
ATOM 1335 C C . VAL A 1 171 ? 7.146 -11.002 1.193 1.00 97.06 171 VAL A C 1
ATOM 1337 O O . VAL A 1 171 ? 7.292 -9.771 1.215 1.00 97.06 171 VAL A O 1
ATOM 1340 N N . ARG A 1 172 ? 7.053 -11.704 0.063 1.00 97.31 172 ARG A N 1
ATOM 1341 C CA . ARG A 1 172 ? 6.935 -11.086 -1.264 1.00 97.31 172 ARG A CA 1
ATOM 1342 C C . ARG A 1 172 ? 5.579 -10.415 -1.449 1.00 97.31 172 ARG A C 1
ATOM 1344 O O . ARG A 1 172 ? 4.609 -10.757 -0.772 1.00 97.31 172 ARG A O 1
ATOM 1351 N N . LEU A 1 173 ? 5.489 -9.490 -2.406 1.00 97.56 173 LEU A N 1
ATOM 1352 C CA . LEU A 1 173 ? 4.232 -8.796 -2.719 1.00 97.56 173 LEU A CA 1
ATOM 1353 C C . LEU A 1 173 ? 3.094 -9.788 -3.025 1.00 97.56 173 LEU A C 1
ATOM 1355 O O . LEU A 1 173 ? 2.019 -9.690 -2.438 1.00 97.56 173 LEU A O 1
ATOM 1359 N N . GLY A 1 174 ? 3.360 -10.791 -3.871 1.00 96.06 174 GLY A N 1
ATOM 1360 C CA . GLY A 1 174 ? 2.386 -11.821 -4.248 1.00 96.06 174 GLY A CA 1
ATOM 1361 C C . GLY A 1 174 ? 1.955 -12.760 -3.115 1.00 96.06 174 GLY A C 1
ATOM 1362 O O . GLY A 1 174 ? 0.966 -13.468 -3.256 1.00 96.06 174 GLY A O 1
ATOM 1363 N N . GLU A 1 175 ? 2.648 -12.759 -1.974 1.00 96.88 175 GLU A N 1
ATOM 1364 C CA . GLU A 1 175 ? 2.306 -13.596 -0.817 1.00 96.88 175 GLU A CA 1
ATOM 1365 C C . GLU A 1 175 ? 1.420 -12.868 0.205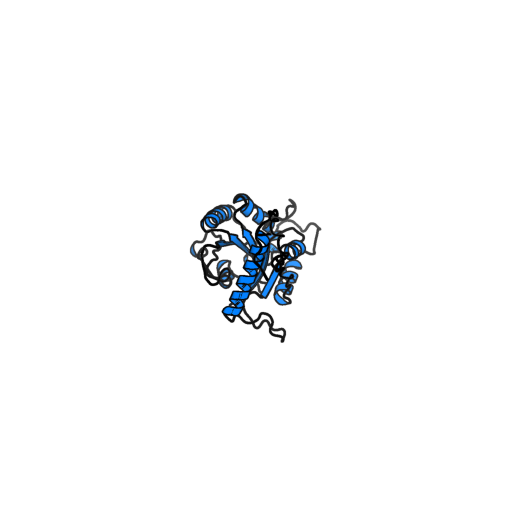 1.00 96.88 175 GLU A C 1
ATOM 1367 O O . GLU A 1 175 ? 0.849 -13.507 1.094 1.00 96.88 175 GLU A O 1
ATOM 1372 N N . LEU A 1 176 ? 1.266 -11.542 0.088 1.00 97.81 176 LEU A N 1
ATOM 1373 C CA . LEU A 1 176 ? 0.437 -10.745 0.995 1.00 97.81 176 LEU A CA 1
ATOM 1374 C C . LEU A 1 176 ? -1.021 -11.212 1.108 1.00 97.81 176 LEU A C 1
ATOM 1376 O O . LEU A 1 176 ? -1.512 -11.191 2.242 1.00 97.81 176 LEU A O 1
ATOM 1380 N N . PRO A 1 177 ? -1.708 -11.687 0.042 1.00 96.94 177 PRO A N 1
ATOM 1381 C CA . PRO A 1 177 ? -3.046 -12.260 0.173 1.00 96.94 177 PRO A CA 1
ATOM 1382 C C . PRO A 1 177 ? -3.122 -13.324 1.274 1.00 96.94 177 PRO A C 1
ATOM 1384 O O . PRO A 1 177 ? -3.992 -13.263 2.140 1.00 96.94 177 PRO A O 1
ATOM 1387 N N . ASN A 1 178 ? -2.147 -14.233 1.340 1.00 95.12 178 ASN A N 1
ATOM 1388 C CA . ASN A 1 178 ? -2.118 -15.299 2.346 1.00 95.12 178 ASN A CA 1
ATOM 1389 C C . ASN A 1 178 ? -1.885 -14.770 3.767 1.00 95.12 178 ASN A C 1
ATOM 1391 O O . ASN A 1 178 ? -2.346 -15.363 4.742 1.00 95.12 178 ASN A O 1
ATOM 1395 N N . MET A 1 179 ? -1.215 -13.626 3.899 1.00 95.88 179 MET A N 1
ATOM 1396 C CA . MET A 1 179 ? -0.941 -13.003 5.194 1.00 95.88 179 MET A CA 1
ATOM 1397 C C . MET A 1 179 ? -2.156 -12.264 5.766 1.00 95.88 179 MET A C 1
ATOM 1399 O O . MET A 1 179 ? -2.276 -12.139 6.987 1.00 95.88 179 MET A O 1
ATOM 1403 N N . ILE A 1 180 ? -3.071 -11.805 4.907 1.00 94.94 180 ILE A N 1
ATOM 1404 C CA . ILE A 1 180 ? -4.270 -11.046 5.300 1.00 94.94 180 ILE A CA 1
ATOM 1405 C C . ILE A 1 180 ? -5.557 -11.887 5.311 1.00 94.94 180 ILE A C 1
ATOM 1407 O O . ILE A 1 180 ? -6.623 -11.348 5.584 1.00 94.94 180 ILE A O 1
ATOM 1411 N N . GLY A 1 181 ? -5.459 -13.202 5.081 1.00 93.56 181 GLY A N 1
ATOM 1412 C CA . GLY A 1 181 ? -6.607 -14.122 5.083 1.00 93.56 181 GLY A CA 1
ATOM 1413 C C . GLY A 1 181 ? -7.273 -14.321 3.718 1.00 93.56 181 GLY A C 1
ATOM 1414 O O . GLY A 1 181 ? -8.337 -14.924 3.647 1.00 93.56 181 GLY A O 1
ATOM 1415 N N . GLY A 1 182 ? -6.637 -13.857 2.645 1.00 94.75 182 GLY A N 1
ATOM 1416 C CA . GLY A 1 182 ? -7.095 -13.993 1.271 1.00 94.75 182 GLY A CA 1
ATOM 1417 C C . GLY A 1 182 ? -7.720 -12.721 0.705 1.00 94.75 182 GLY A C 1
ATOM 1418 O O . GLY A 1 182 ? -7.992 -11.735 1.398 1.00 94.75 182 GLY A O 1
ATOM 1419 N N . THR A 1 183 ? -7.940 -12.768 -0.598 1.00 94.62 183 THR A N 1
ATOM 1420 C CA . THR A 1 183 ? -8.529 -11.708 -1.410 1.00 94.62 183 THR A CA 1
ATOM 1421 C C . THR A 1 183 ? -9.607 -12.307 -2.303 1.00 94.62 183 THR A C 1
ATOM 1423 O O . THR A 1 183 ? -9.591 -13.499 -2.618 1.00 94.62 183 THR A O 1
ATOM 1426 N N . THR A 1 184 ? -10.573 -11.485 -2.689 1.00 90.94 184 THR A N 1
ATOM 1427 C CA . THR A 1 184 ? -11.587 -11.838 -3.680 1.00 90.94 184 THR A CA 1
ATOM 1428 C C . THR A 1 184 ? -10.962 -11.956 -5.073 1.00 90.94 184 THR A C 1
ATOM 1430 O O . THR A 1 184 ? -9.824 -11.549 -5.315 1.00 90.94 184 THR A O 1
ATOM 1433 N N . GLU A 1 185 ? -11.744 -12.432 -6.040 1.00 85.06 185 GLU A N 1
ATOM 1434 C CA . GLU A 1 185 ? -11.373 -12.429 -7.464 1.00 85.06 185 GLU A CA 1
ATOM 1435 C C . GLU A 1 185 ? -11.123 -11.026 -8.051 1.00 85.06 185 GLU A C 1
ATOM 1437 O O . GLU A 1 185 ? -10.575 -10.905 -9.142 1.00 85.06 185 GLU A O 1
ATOM 1442 N N . THR A 1 186 ? -11.519 -9.968 -7.339 1.00 81.62 186 THR A N 1
ATOM 1443 C CA . THR A 1 186 ? -11.262 -8.571 -7.712 1.00 81.62 186 THR A CA 1
ATOM 1444 C C . THR A 1 186 ? -10.025 -7.999 -7.020 1.00 81.62 186 THR A C 1
ATOM 1446 O O . THR A 1 186 ? -9.649 -6.863 -7.297 1.00 81.62 186 THR A O 1
ATOM 1449 N N . GLY A 1 187 ? -9.377 -8.767 -6.137 1.00 88.50 187 GLY A N 1
ATOM 1450 C CA . GLY A 1 187 ? -8.205 -8.349 -5.369 1.00 88.50 187 GLY A CA 1
ATOM 1451 C C . GLY A 1 187 ? -8.518 -7.638 -4.051 1.00 88.50 187 GLY A C 1
ATOM 1452 O O . GLY A 1 187 ? -7.582 -7.273 -3.337 1.00 88.50 187 GLY A O 1
ATOM 1453 N N . ALA A 1 188 ? -9.793 -7.470 -3.691 1.00 92.12 188 ALA A N 1
ATOM 1454 C CA . ALA A 1 188 ? -10.189 -6.866 -2.422 1.00 92.12 188 ALA A CA 1
ATOM 1455 C C . ALA A 1 188 ? -9.946 -7.844 -1.251 1.00 92.12 188 ALA A C 1
ATOM 1457 O O . ALA A 1 188 ? -10.274 -9.025 -1.373 1.00 92.12 188 ALA A O 1
ATOM 1458 N N . PRO A 1 189 ? -9.389 -7.409 -0.105 1.00 94.69 189 PRO A N 1
ATOM 1459 C CA . PRO A 1 189 ? -9.228 -8.282 1.057 1.00 94.69 189 PRO A CA 1
ATOM 1460 C C . PRO A 1 189 ? -10.566 -8.829 1.572 1.00 94.69 189 PRO A C 1
ATOM 1462 O O . PRO A 1 189 ? -11.483 -8.057 1.851 1.00 94.69 189 PRO A O 1
ATOM 1465 N N . ILE A 1 190 ? -10.657 -10.148 1.779 1.00 93.75 190 ILE A N 1
ATOM 1466 C CA . ILE A 1 190 ? -11.899 -10.814 2.226 1.00 93.75 190 ILE A CA 1
ATOM 1467 C C . ILE A 1 190 ? -12.396 -10.232 3.555 1.00 93.75 190 ILE A C 1
ATOM 1469 O O . ILE A 1 190 ? -13.586 -9.963 3.712 1.00 93.75 190 ILE A O 1
ATOM 1473 N N . VAL A 1 191 ? -11.472 -9.933 4.473 1.00 91.25 191 VAL A N 1
ATOM 1474 C CA . VAL A 1 191 ? -11.776 -9.367 5.797 1.00 91.25 191 VAL A CA 1
ATOM 1475 C C . VAL A 1 191 ? -12.585 -8.065 5.741 1.00 91.25 191 VAL A C 1
ATOM 1477 O O . VAL A 1 191 ? -13.325 -7.776 6.677 1.00 91.25 191 VAL A O 1
ATOM 1480 N N . LEU A 1 192 ? -12.490 -7.287 4.654 1.00 89.69 192 LEU A N 1
ATOM 1481 C CA . LEU A 1 192 ? -13.280 -6.063 4.491 1.00 89.69 192 LEU A CA 1
ATOM 1482 C C . LEU A 1 192 ? -14.768 -6.368 4.305 1.00 89.69 192 LEU A C 1
ATOM 1484 O O . LEU A 1 192 ? -15.606 -5.679 4.881 1.00 89.69 192 LEU A O 1
ATOM 1488 N N . SER A 1 193 ? -15.098 -7.425 3.557 1.00 83.88 193 SER A N 1
ATOM 1489 C CA . SER A 1 193 ? -16.483 -7.874 3.360 1.00 83.88 193 SER A CA 1
ATOM 1490 C C . SER A 1 193 ? -17.103 -8.476 4.627 1.00 83.88 193 SER A C 1
ATOM 1492 O O . SER A 1 193 ? -18.317 -8.434 4.808 1.00 83.88 193 SER A O 1
ATOM 1494 N N . GLU A 1 194 ? -16.268 -8.973 5.542 1.00 87.06 194 GLU A N 1
ATOM 1495 C CA . GLU A 1 194 ? -16.689 -9.586 6.806 1.00 87.06 194 GLU A CA 1
ATOM 1496 C C . GLU A 1 194 ? -16.895 -8.564 7.941 1.00 87.06 194 GLU A C 1
ATOM 1498 O O . GLU A 1 194 ? -17.306 -8.930 9.046 1.00 87.06 194 GLU A O 1
ATOM 1503 N N . LEU A 1 195 ? -16.625 -7.273 7.702 1.00 84.69 195 LEU A N 1
ATOM 1504 C CA . LEU A 1 195 ? -16.768 -6.240 8.729 1.00 84.69 195 LEU A CA 1
ATOM 1505 C C . LEU A 1 195 ? -18.232 -6.107 9.203 1.00 84.69 195 LEU A C 1
ATOM 1507 O O . LEU A 1 195 ? -19.137 -6.032 8.366 1.00 84.69 195 LEU A O 1
ATOM 1511 N N . PRO A 1 196 ? -18.504 -5.923 10.514 1.00 78.94 196 PRO A N 1
ATOM 1512 C CA . PRO A 1 196 ? -19.857 -6.013 11.090 1.00 78.94 196 PRO A CA 1
ATOM 1513 C C . PRO A 1 196 ? -20.842 -4.978 10.534 1.00 78.94 196 PRO A C 1
ATOM 1515 O O . PRO A 1 196 ? -20.670 -3.792 10.800 1.00 78.94 196 PRO A O 1
ATOM 1518 N N . ALA A 1 197 ? -21.858 -5.400 9.774 1.00 68.06 197 ALA A N 1
ATOM 1519 C CA . ALA A 1 197 ? -22.801 -4.492 9.112 1.00 68.06 197 ALA A CA 1
ATOM 1520 C C . ALA A 1 197 ? -23.473 -3.494 10.079 1.00 68.06 197 ALA A C 1
ATOM 1522 O O . ALA A 1 197 ? -23.786 -3.831 11.224 1.00 68.06 197 ALA A O 1
ATOM 1523 N N . SER A 1 198 ? -23.731 -2.277 9.590 1.00 61.78 198 SER A N 1
ATOM 1524 C CA . SER A 1 198 ? -24.446 -1.242 10.341 1.00 61.78 198 SER A CA 1
ATOM 1525 C C . SER A 1 198 ? -25.824 -1.731 10.801 1.00 61.78 198 SER A C 1
ATOM 1527 O O . SER A 1 198 ? -26.586 -2.297 10.018 1.00 61.78 198 SER A O 1
ATOM 1529 N N . SER A 1 199 ? -26.175 -1.475 12.065 1.00 54.66 199 SER A N 1
ATOM 1530 C CA . SER A 1 199 ? -27.535 -1.687 12.581 1.00 54.66 199 SER A CA 1
ATOM 1531 C C . SER A 1 199 ? -28.489 -0.529 12.256 1.00 54.66 199 SER A C 1
ATOM 1533 O O . SER A 1 199 ? -29.680 -0.611 12.565 1.00 54.66 199 SER A O 1
ATOM 1535 N N . ALA A 1 200 ? -27.993 0.555 11.647 1.00 50.84 200 ALA A N 1
ATOM 1536 C CA . ALA A 1 200 ? -28.814 1.691 11.260 1.00 50.84 200 ALA A CA 1
ATOM 1537 C C . ALA A 1 200 ? -29.586 1.378 9.969 1.00 50.84 200 ALA A C 1
ATOM 1539 O O . ALA A 1 200 ? -29.016 0.942 8.968 1.00 50.84 200 ALA A O 1
ATOM 1540 N N . ALA A 1 201 ? -30.902 1.612 9.993 1.00 44.50 201 ALA A N 1
ATOM 1541 C CA . ALA A 1 201 ? -31.741 1.516 8.804 1.00 44.50 201 ALA A CA 1
ATOM 1542 C C . ALA A 1 201 ? -31.197 2.443 7.697 1.00 44.50 201 ALA A C 1
ATOM 1544 O O . ALA A 1 201 ? -30.743 3.546 8.008 1.00 44.50 201 ALA A O 1
ATOM 1545 N N . PRO A 1 202 ? -31.244 2.032 6.416 1.00 43.47 202 PRO A N 1
ATOM 1546 C CA . PRO A 1 202 ? -30.678 2.811 5.323 1.00 43.47 202 PRO A CA 1
ATOM 1547 C C . PRO A 1 202 ? -31.423 4.142 5.185 1.00 43.47 202 PRO A C 1
ATOM 1549 O O . PRO A 1 202 ? -32.542 4.181 4.677 1.00 43.47 202 PRO A O 1
ATOM 1552 N N . SER A 1 203 ? -30.821 5.241 5.637 1.00 46.34 203 SER A N 1
ATOM 1553 C CA . SER A 1 203 ? -31.313 6.579 5.317 1.00 46.34 203 SER A CA 1
ATOM 1554 C C . SER A 1 203 ? -30.717 7.028 3.988 1.00 46.34 203 SER A C 1
ATOM 1556 O O . SER A 1 203 ? -29.502 7.107 3.832 1.00 46.34 203 SER A O 1
ATOM 1558 N N . PHE A 1 204 ? -31.618 7.284 3.042 1.00 38.62 204 PHE A N 1
ATOM 1559 C CA . PHE A 1 204 ? -31.397 7.740 1.673 1.00 38.62 204 PHE A CA 1
ATOM 1560 C C . PHE A 1 204 ? -30.263 8.765 1.525 1.00 38.62 204 PHE A C 1
ATOM 1562 O O . PHE A 1 204 ? -30.310 9.846 2.109 1.00 38.62 204 PHE A O 1
ATOM 1569 N N . GLY A 1 205 ? -29.285 8.438 0.674 1.00 40.69 205 GLY A N 1
ATOM 1570 C CA . GLY A 1 205 ? -28.169 9.321 0.335 1.00 40.69 205 GLY A CA 1
ATOM 1571 C C . GLY A 1 205 ? -26.996 8.579 -0.308 1.00 40.69 205 GLY A C 1
ATOM 1572 O O . GLY A 1 205 ? -25.985 8.356 0.344 1.00 40.69 205 GLY A O 1
ATOM 1573 N N . SER A 1 206 ? -27.135 8.244 -1.598 1.00 45.12 206 SER A N 1
ATOM 1574 C CA . SER A 1 206 ? -26.163 7.590 -2.506 1.00 45.12 206 SER A CA 1
ATOM 1575 C C . SER A 1 206 ? -26.174 6.048 -2.587 1.00 45.12 206 SER A C 1
ATOM 1577 O O . SER A 1 206 ? -25.205 5.360 -2.284 1.00 45.12 206 SER A O 1
ATOM 1579 N N . ASP A 1 207 ? -27.248 5.504 -3.173 1.00 46.50 207 ASP A N 1
ATOM 1580 C CA . ASP A 1 207 ? -27.357 4.106 -3.647 1.00 46.50 207 ASP A CA 1
ATOM 1581 C C . ASP A 1 207 ? -26.286 3.680 -4.681 1.00 46.50 207 ASP A C 1
ATOM 1583 O O . ASP A 1 207 ? -26.208 2.510 -5.040 1.00 46.50 207 ASP A O 1
ATOM 1587 N N . ARG A 1 208 ? -25.427 4.591 -5.161 1.00 46.69 208 ARG A N 1
ATOM 1588 C CA . ARG A 1 208 ? -24.366 4.278 -6.138 1.00 46.69 208 ARG A CA 1
ATOM 1589 C C . ARG A 1 208 ? -23.166 3.524 -5.548 1.00 46.69 208 ARG A C 1
ATOM 1591 O O . ARG A 1 208 ? -22.449 2.873 -6.294 1.00 46.69 208 ARG A O 1
ATOM 1598 N N . PHE A 1 209 ? -22.949 3.594 -4.233 1.00 46.31 209 PHE A N 1
ATOM 1599 C CA . PHE A 1 209 ? -21.713 3.117 -3.592 1.00 46.31 209 PHE A CA 1
ATOM 1600 C C . PHE A 1 209 ? -21.773 1.689 -3.025 1.00 46.31 209 PHE A C 1
ATOM 1602 O O . PHE A 1 209 ? -20.746 1.176 -2.594 1.00 46.31 209 PHE A O 1
ATOM 1609 N N . ARG A 1 210 ? -22.951 1.050 -2.973 1.00 52.91 210 ARG A N 1
ATOM 1610 C CA . ARG A 1 210 ? -23.161 -0.156 -2.146 1.00 52.91 210 ARG A CA 1
ATOM 1611 C C . ARG A 1 210 ? -22.534 -1.447 -2.693 1.00 52.91 210 ARG A C 1
ATOM 1613 O O . ARG A 1 210 ? -22.151 -2.274 -1.883 1.00 52.91 210 ARG A O 1
ATOM 1620 N N . ASP A 1 211 ? -22.408 -1.551 -4.016 1.00 51.06 211 ASP A N 1
ATOM 1621 C CA . ASP A 1 211 ? -21.755 -2.656 -4.755 1.00 51.06 211 ASP A CA 1
ATOM 1622 C C . ASP A 1 211 ? -21.014 -2.144 -6.011 1.00 51.06 211 ASP A C 1
ATOM 1624 O O . ASP A 1 211 ? -19.980 -2.679 -6.405 1.00 51.06 211 ASP A O 1
ATOM 1628 N N . GLY A 1 212 ? -21.479 -1.031 -6.599 1.00 50.94 212 GLY A N 1
ATOM 1629 C CA . GLY A 1 212 ? -20.976 -0.507 -7.871 1.00 50.94 212 GLY A CA 1
ATOM 1630 C C . GLY A 1 212 ? -19.482 -0.179 -7.905 1.00 50.94 212 GLY A C 1
ATOM 1631 O O . GLY A 1 212 ? -18.833 -0.537 -8.874 1.00 50.94 212 GLY A O 1
ATOM 1632 N N . LEU A 1 213 ? -18.893 0.435 -6.867 1.00 60.00 213 LEU A N 1
ATOM 1633 C CA . LEU A 1 213 ? -17.464 0.802 -6.906 1.00 60.00 213 LEU A CA 1
ATOM 1634 C C . LEU A 1 213 ? -16.526 -0.403 -6.831 1.00 60.00 213 LEU A C 1
ATOM 1636 O O . LEU A 1 213 ? -15.469 -0.396 -7.458 1.00 60.00 213 LEU A O 1
ATOM 1640 N N . THR A 1 214 ? -16.868 -1.416 -6.036 1.00 62.47 214 THR A N 1
ATOM 1641 C CA . THR A 1 214 ? -16.041 -2.621 -5.920 1.00 62.47 214 THR A CA 1
ATOM 1642 C C . THR A 1 214 ? -16.165 -3.465 -7.184 1.00 62.47 214 THR A C 1
ATOM 1644 O O . THR A 1 214 ? -15.154 -3.985 -7.658 1.00 62.47 214 THR A O 1
ATOM 1647 N N . ASP A 1 215 ? -17.358 -3.518 -7.782 1.00 66.38 215 ASP A N 1
ATOM 1648 C CA . ASP A 1 215 ? -17.590 -4.157 -9.078 1.00 66.38 215 ASP A CA 1
ATOM 1649 C C . ASP A 1 215 ? -16.914 -3.403 -10.228 1.00 66.38 215 ASP A C 1
ATOM 1651 O O . ASP A 1 215 ? -16.258 -4.031 -11.057 1.00 66.38 215 ASP A O 1
ATOM 1655 N N . GLU A 1 216 ? -16.984 -2.070 -10.257 1.00 68.25 216 GLU A N 1
ATOM 1656 C CA . GLU A 1 216 ? -16.293 -1.215 -11.231 1.00 68.25 216 GLU A CA 1
ATOM 1657 C C . GLU A 1 216 ? -14.773 -1.319 -11.082 1.00 68.25 216 GLU A C 1
ATOM 1659 O O . GLU A 1 216 ? -14.065 -1.467 -12.078 1.00 68.25 216 GLU A O 1
ATOM 1664 N N . MET A 1 217 ? -14.252 -1.306 -9.849 1.00 70.56 217 MET A N 1
ATOM 1665 C CA . MET A 1 217 ? -12.825 -1.514 -9.593 1.00 70.56 217 MET A CA 1
ATOM 1666 C C . MET A 1 217 ? -12.409 -2.930 -9.988 1.00 70.56 217 MET A C 1
ATOM 1668 O O . MET A 1 217 ? -11.371 -3.113 -10.613 1.00 70.56 217 MET A O 1
ATOM 1672 N N . GLY A 1 218 ? -13.230 -3.934 -9.684 1.00 67.50 218 GLY A N 1
ATOM 1673 C CA . GLY A 1 218 ? -13.005 -5.317 -10.086 1.00 67.50 218 GLY A CA 1
ATOM 1674 C C . GLY A 1 218 ? -13.038 -5.504 -11.598 1.00 67.50 218 GLY A C 1
ATOM 1675 O O . GLY A 1 218 ? -12.207 -6.216 -12.155 1.00 67.50 218 GLY A O 1
ATOM 1676 N N . GLN A 1 219 ? -13.962 -4.847 -12.293 1.00 66.81 219 GLN A N 1
ATOM 1677 C CA . GLN A 1 219 ? -14.014 -4.832 -13.749 1.00 66.81 219 GLN A CA 1
ATOM 1678 C C . GLN A 1 219 ? -12.794 -4.115 -14.326 1.00 66.81 219 GLN A C 1
ATOM 1680 O O . GLN A 1 219 ? -12.174 -4.651 -15.235 1.00 66.81 219 GLN A O 1
ATOM 1685 N N . ALA A 1 220 ? -12.382 -2.981 -13.761 1.00 65.31 220 ALA A N 1
ATOM 1686 C CA . ALA A 1 220 ? -11.183 -2.275 -14.197 1.00 65.31 220 ALA A CA 1
ATOM 1687 C C . ALA A 1 220 ? -9.895 -3.075 -13.953 1.00 65.31 220 ALA A C 1
ATOM 1689 O O . ALA A 1 220 ? -9.039 -3.130 -14.830 1.00 65.31 220 ALA A O 1
ATOM 1690 N N . ASN A 1 221 ? -9.782 -3.751 -12.806 1.00 67.88 221 ASN A N 1
ATOM 1691 C CA . ASN A 1 221 ? -8.687 -4.677 -12.510 1.00 67.88 221 ASN A CA 1
ATOM 1692 C C . ASN A 1 221 ? -8.628 -5.822 -13.539 1.00 67.88 221 ASN A C 1
ATOM 1694 O O . ASN A 1 221 ? -7.545 -6.314 -13.840 1.00 67.88 221 ASN A O 1
ATOM 1698 N N . ARG A 1 222 ? -9.784 -6.224 -14.094 1.00 62.88 222 ARG A N 1
ATOM 1699 C CA . ARG A 1 222 ? -9.915 -7.304 -15.084 1.00 62.88 222 ARG A CA 1
ATOM 1700 C C . ARG A 1 222 ? -9.816 -6.860 -16.546 1.00 62.88 222 ARG A C 1
ATOM 1702 O O . ARG A 1 222 ? -9.523 -7.714 -17.378 1.00 62.88 222 ARG A O 1
ATOM 1709 N N . GLN A 1 223 ? -10.129 -5.606 -16.883 1.00 55.88 223 GLN A N 1
ATOM 1710 C CA . GLN A 1 223 ? -10.387 -5.216 -18.275 1.00 55.88 223 GLN A CA 1
ATOM 1711 C C . GLN A 1 223 ? -9.380 -4.259 -18.910 1.00 55.88 223 GLN A C 1
ATOM 1713 O O . GLN A 1 223 ? -9.297 -4.297 -20.130 1.00 55.88 223 GLN A O 1
ATOM 1718 N N . GLU A 1 224 ? -8.586 -3.460 -18.188 1.00 52.56 224 GLU A N 1
ATOM 1719 C CA . GLU A 1 224 ? -7.703 -2.506 -18.881 1.00 52.56 224 GLU A CA 1
ATOM 1720 C C . GLU A 1 224 ? -6.563 -1.954 -18.011 1.00 52.56 224 GLU A C 1
ATOM 1722 O O . GLU A 1 224 ? -6.747 -1.559 -16.858 1.00 52.56 224 GLU A O 1
ATOM 1727 N N . LEU A 1 225 ? -5.374 -1.850 -18.612 1.00 45.53 225 LEU A N 1
ATOM 1728 C CA . LEU A 1 225 ? -4.336 -0.926 -18.166 1.00 45.53 225 LEU A CA 1
ATOM 1729 C C . LEU A 1 225 ? -4.854 0.502 -18.381 1.00 45.53 225 LEU A C 1
ATOM 1731 O O . LEU A 1 225 ? -4.834 1.006 -19.502 1.00 45.53 225 LEU A O 1
ATOM 1735 N N . VAL A 1 226 ? -5.233 1.197 -17.311 1.00 47.16 226 VAL A N 1
ATOM 1736 C CA . VAL A 1 226 ? -5.173 2.663 -17.330 1.00 47.16 226 VAL A CA 1
ATOM 1737 C C . VAL A 1 226 ? -3.711 3.030 -17.097 1.00 47.16 226 VAL A C 1
ATOM 1739 O O . VAL A 1 226 ? -3.299 3.325 -15.981 1.00 47.16 226 VAL A O 1
ATOM 1742 N N . LEU A 1 227 ? -2.891 2.942 -18.147 1.00 43.75 227 LEU A N 1
ATOM 1743 C CA . LEU A 1 227 ? -1.603 3.629 -18.148 1.00 43.75 227 LEU A CA 1
ATOM 1744 C C . LEU A 1 227 ? -1.912 5.125 -18.198 1.00 43.75 227 LEU A C 1
ATOM 1746 O O . LEU A 1 227 ? -1.993 5.708 -19.277 1.00 43.75 227 LEU A O 1
ATOM 1750 N N . ASP A 1 228 ? -2.109 5.747 -17.037 1.00 46.16 228 ASP A N 1
ATOM 1751 C CA . ASP A 1 228 ? -1.893 7.187 -16.953 1.00 46.16 228 ASP A CA 1
ATOM 1752 C C . ASP A 1 228 ? -0.456 7.416 -17.438 1.00 46.16 228 ASP A C 1
ATOM 1754 O O . ASP A 1 228 ? 0.468 6.767 -16.938 1.00 46.16 228 ASP A O 1
ATOM 1758 N N . GLU A 1 229 ? -0.286 8.250 -18.471 1.00 38.47 229 GLU A N 1
ATOM 1759 C CA . GLU A 1 229 ? 1.011 8.548 -19.080 1.00 38.47 229 GLU A CA 1
ATOM 1760 C C . GLU A 1 229 ? 2.073 8.694 -17.991 1.00 38.47 229 GLU A C 1
ATOM 1762 O O . GLU A 1 229 ? 2.003 9.591 -17.145 1.00 38.47 229 GLU A O 1
ATOM 1767 N N . VAL A 1 230 ? 3.078 7.816 -18.021 1.00 37.84 230 VAL A N 1
ATOM 1768 C CA . VAL A 1 230 ? 4.310 8.050 -17.281 1.00 37.84 230 VAL A CA 1
ATOM 1769 C C . VAL A 1 230 ? 4.858 9.359 -17.833 1.00 37.84 230 VAL A C 1
ATOM 1771 O O . VAL A 1 230 ? 5.450 9.385 -18.906 1.00 37.84 230 VAL A O 1
ATOM 1774 N N . HIS A 1 231 ? 4.644 10.463 -17.119 1.00 28.77 231 HIS A N 1
ATOM 1775 C CA . HIS A 1 231 ? 5.424 11.670 -17.330 1.00 28.77 231 HIS A CA 1
ATOM 1776 C C . HIS A 1 231 ? 6.845 11.340 -16.880 1.00 28.77 231 HIS A C 1
ATOM 1778 O O . HIS A 1 231 ? 7.251 11.608 -15.747 1.00 28.77 231 HIS A O 1
ATOM 1784 N N . THR A 1 232 ? 7.612 10.715 -17.771 1.00 27.61 232 THR A N 1
ATOM 1785 C CA . THR A 1 232 ? 9.047 10.925 -17.796 1.00 27.61 232 THR A CA 1
ATOM 1786 C C . THR A 1 232 ? 9.201 12.415 -18.018 1.00 27.61 232 THR A C 1
ATOM 1788 O O . THR A 1 232 ? 8.947 12.912 -19.112 1.00 27.61 232 THR A O 1
ATOM 1791 N N . THR A 1 233 ? 9.547 13.153 -16.968 1.00 27.73 233 THR A N 1
ATOM 1792 C CA . THR A 1 233 ? 10.213 14.432 -17.176 1.00 27.73 233 THR A CA 1
ATOM 1793 C C . THR A 1 233 ? 11.424 14.099 -18.030 1.00 27.73 233 THR A C 1
ATOM 1795 O O . THR A 1 233 ? 12.359 13.463 -17.533 1.00 27.73 233 THR A O 1
ATOM 1798 N N . GLU A 1 234 ? 11.364 14.425 -19.323 1.00 27.22 234 GLU A N 1
ATOM 1799 C CA . GLU A 1 234 ? 12.567 14.510 -20.135 1.00 27.22 234 GLU A CA 1
ATOM 1800 C C . GLU A 1 234 ? 13.571 15.321 -19.306 1.00 27.22 234 GLU A C 1
ATOM 1802 O O . GLU A 1 234 ? 13.173 16.319 -18.690 1.00 27.22 234 GLU A O 1
ATOM 1807 N N . PRO A 1 235 ? 14.828 14.866 -19.164 1.00 33.91 235 PRO A N 1
ATOM 1808 C CA . PRO A 1 235 ? 15.832 15.711 -18.547 1.00 33.91 235 PRO A CA 1
ATOM 1809 C C . PRO A 1 235 ? 15.801 17.024 -19.317 1.00 33.91 235 PRO A C 1
ATOM 1811 O O . PRO A 1 235 ? 15.870 16.978 -20.547 1.00 33.91 235 PRO A O 1
ATOM 1814 N N . ASP A 1 236 ? 15.634 18.144 -18.601 1.00 33.75 236 ASP A N 1
ATOM 1815 C CA . ASP A 1 236 ? 15.744 19.484 -19.171 1.00 33.75 236 ASP A CA 1
ATOM 1816 C C . ASP A 1 236 ? 16.872 19.432 -20.193 1.00 33.75 236 ASP A C 1
ATOM 1818 O O . ASP A 1 236 ? 18.012 19.107 -19.837 1.00 33.75 236 ASP A O 1
ATOM 1822 N N . THR A 1 237 ? 16.535 19.629 -21.469 1.00 34.88 237 THR A N 1
ATOM 1823 C CA . THR A 1 237 ? 17.539 19.771 -22.511 1.00 34.88 237 THR A CA 1
ATOM 1824 C C . THR A 1 237 ? 18.466 20.852 -22.002 1.00 34.88 237 THR A C 1
ATOM 1826 O O . THR A 1 237 ? 18.053 22.008 -21.885 1.00 34.88 237 THR A O 1
ATOM 1829 N N . VAL A 1 238 ? 19.671 20.449 -21.601 1.00 39.34 238 VAL A N 1
ATOM 1830 C CA . VAL A 1 238 ? 20.734 21.374 -21.251 1.00 39.34 238 VAL A CA 1
ATOM 1831 C C . VAL A 1 238 ? 20.867 22.243 -22.484 1.00 39.34 238 VAL A C 1
ATOM 1833 O O . VAL A 1 238 ? 21.227 21.756 -23.554 1.00 39.34 238 VAL A O 1
ATOM 1836 N N . ASP A 1 239 ? 20.437 23.492 -22.347 1.00 35.31 239 ASP A N 1
ATOM 1837 C CA . ASP A 1 239 ? 20.635 24.501 -23.362 1.00 35.31 239 ASP A CA 1
ATOM 1838 C C . ASP A 1 239 ? 22.148 24.623 -23.526 1.00 35.31 239 ASP A C 1
ATOM 1840 O O . ASP A 1 239 ? 22.845 25.189 -22.685 1.00 35.31 239 ASP A O 1
ATOM 1844 N N . ASP A 1 240 ? 22.662 23.997 -24.581 1.00 38.50 240 ASP A N 1
ATOM 1845 C CA . ASP A 1 240 ? 24.061 24.021 -25.000 1.00 38.50 240 ASP A CA 1
ATOM 1846 C C . ASP A 1 240 ? 24.379 25.394 -25.632 1.00 38.50 240 ASP A C 1
ATOM 1848 O O . ASP A 1 240 ? 25.088 25.509 -26.635 1.00 38.50 240 ASP A O 1
ATOM 1852 N N . THR A 1 241 ? 23.826 26.474 -25.068 1.00 39.47 241 THR A N 1
ATOM 1853 C CA . THR A 1 241 ? 24.245 27.833 -25.380 1.00 39.47 241 THR A CA 1
ATOM 1854 C C . THR A 1 241 ? 25.616 28.055 -24.744 1.00 39.47 241 THR A C 1
ATOM 1856 O O . THR A 1 241 ? 25.761 28.033 -23.518 1.00 39.47 241 THR A O 1
ATOM 1859 N N . PRO A 1 242 ? 26.672 28.294 -25.544 1.00 36.03 242 PRO A N 1
ATOM 1860 C CA . PRO A 1 242 ? 27.987 28.554 -24.992 1.00 36.03 242 PRO A CA 1
ATOM 1861 C C . PRO A 1 242 ? 27.933 29.857 -24.195 1.00 36.03 242 PRO A C 1
ATOM 1863 O O . PRO A 1 242 ? 27.666 30.926 -24.750 1.00 36.03 242 PRO A O 1
ATOM 1866 N N . TYR A 1 243 ? 28.222 29.779 -22.897 1.00 33.62 243 TYR A N 1
ATOM 1867 C CA . TYR A 1 243 ? 28.497 30.958 -22.083 1.00 33.62 243 TYR A CA 1
ATOM 1868 C C . TYR A 1 243 ? 29.581 31.798 -22.787 1.00 33.62 243 TYR A C 1
ATOM 1870 O O . TYR A 1 243 ? 30.659 31.268 -23.084 1.00 33.62 243 TYR A O 1
ATOM 1878 N N . PRO A 1 244 ? 29.349 33.091 -23.077 1.00 37.22 244 PRO A N 1
ATOM 1879 C CA . PRO A 1 244 ? 30.365 33.916 -23.709 1.00 37.22 244 PRO A CA 1
ATOM 1880 C C . PRO A 1 244 ? 31.553 34.068 -22.756 1.00 37.22 244 PRO A C 1
ATOM 1882 O O . PRO A 1 244 ? 31.407 34.462 -21.597 1.00 37.22 244 PRO A O 1
ATOM 1885 N N . ALA A 1 245 ? 32.743 33.729 -23.253 1.00 37.47 245 ALA A N 1
ATOM 1886 C CA . ALA A 1 245 ? 33.989 33.858 -22.512 1.00 37.47 245 ALA A CA 1
ATOM 1887 C C . ALA A 1 245 ? 34.196 35.313 -22.038 1.00 37.47 245 ALA A C 1
ATOM 1889 O O . ALA A 1 245 ? 33.914 36.249 -22.794 1.00 37.47 245 ALA A O 1
ATOM 1890 N N . PRO A 1 246 ? 34.720 35.537 -20.818 1.00 34.44 246 PRO A N 1
ATOM 1891 C CA . PRO A 1 246 ? 35.001 36.882 -20.335 1.00 34.44 246 PRO A CA 1
ATOM 1892 C C . PRO A 1 246 ? 36.023 37.565 -21.252 1.00 34.44 246 PRO A C 1
ATOM 1894 O O . PRO A 1 246 ? 37.103 37.034 -21.523 1.00 34.44 246 PRO A O 1
ATOM 1897 N N . GLY A 1 247 ? 35.646 38.746 -21.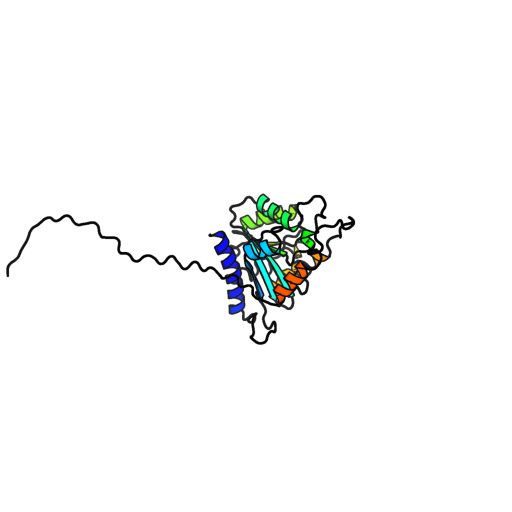749 1.00 31.33 247 GLY A N 1
ATOM 1898 C CA . GLY A 1 247 ? 36.422 39.529 -22.701 1.00 31.33 247 GLY A CA 1
ATOM 1899 C C . GLY A 1 247 ? 37.842 39.795 -22.207 1.00 31.33 247 GLY A C 1
ATOM 1900 O O . GLY A 1 247 ? 38.052 40.393 -21.153 1.00 31.33 247 GLY A O 1
ATOM 1901 N N . ARG A 1 248 ? 38.834 39.367 -22.995 1.00 30.52 248 ARG A N 1
ATOM 1902 C CA . ARG A 1 248 ? 40.221 39.793 -22.814 1.00 30.52 248 ARG A CA 1
ATOM 1903 C C . ARG A 1 248 ? 40.370 41.229 -23.299 1.00 30.52 248 ARG A C 1
ATOM 1905 O O . ARG A 1 248 ? 40.289 41.507 -24.492 1.00 30.52 248 ARG A O 1
ATOM 1912 N N . THR A 1 249 ? 40.642 42.114 -22.349 1.00 34.09 249 THR A N 1
ATOM 1913 C CA . THR A 1 249 ? 41.184 43.455 -22.557 1.00 34.09 249 THR A CA 1
ATOM 1914 C C . THR A 1 249 ? 42.412 43.390 -23.465 1.00 34.09 249 THR A C 1
ATOM 1916 O O . THR A 1 249 ? 43.384 42.692 -23.180 1.00 34.09 249 THR A O 1
ATOM 1919 N N . THR A 1 250 ? 42.363 44.127 -24.569 1.00 32.12 250 THR A N 1
ATOM 1920 C CA . THR A 1 250 ? 43.483 44.340 -25.485 1.00 32.12 250 THR A CA 1
ATOM 1921 C C . THR A 1 250 ? 44.598 45.127 -24.801 1.00 32.12 250 THR A C 1
ATOM 1923 O O . THR A 1 250 ? 44.353 46.235 -24.326 1.00 32.12 250 THR A O 1
ATOM 1926 N N . GLN A 1 251 ? 45.831 44.615 -24.840 1.00 32.31 251 GLN A N 1
ATOM 1927 C CA . GLN A 1 251 ? 47.030 45.454 -24.858 1.00 32.31 251 GLN A CA 1
ATOM 1928 C C . GLN A 1 251 ? 48.058 44.928 -25.874 1.00 32.31 251 GLN A C 1
ATOM 1930 O O . GLN A 1 251 ? 48.097 43.721 -26.122 1.00 32.31 251 GLN A O 1
ATOM 1935 N N . PRO A 1 252 ? 48.849 45.821 -26.502 1.00 32.25 252 PRO A N 1
ATOM 1936 C CA . PRO A 1 252 ? 49.386 45.592 -27.838 1.00 32.25 252 PRO A CA 1
ATOM 1937 C C . PRO A 1 252 ? 50.916 45.616 -27.866 1.00 32.25 252 PRO A C 1
ATOM 1939 O O . PRO A 1 252 ? 51.487 46.670 -27.628 1.00 32.25 252 PRO A O 1
ATOM 1942 N N . TRP A 1 253 ? 51.582 44.521 -28.244 1.00 28.78 253 TRP A N 1
ATOM 1943 C CA . TRP A 1 253 ? 52.878 44.562 -28.943 1.00 28.78 253 TRP A CA 1
ATOM 1944 C C . TRP A 1 253 ? 53.386 43.154 -29.284 1.00 28.78 253 TRP A C 1
ATOM 1946 O O . TRP A 1 253 ? 53.469 42.297 -28.415 1.00 28.78 253 TRP A O 1
ATOM 1956 N N . TRP A 1 254 ? 53.680 42.921 -30.568 1.00 31.14 254 TRP A N 1
ATOM 1957 C CA . TRP A 1 254 ? 54.963 42.486 -31.160 1.00 31.14 254 TRP A CA 1
ATOM 1958 C C . TRP A 1 254 ? 54.674 41.929 -32.565 1.00 31.14 254 TRP A C 1
ATOM 1960 O O . TRP A 1 254 ? 53.866 41.018 -32.729 1.00 31.14 254 TRP A O 1
ATOM 1970 N N . LYS A 1 255 ? 55.332 42.480 -33.589 1.00 34.78 255 LYS A N 1
ATOM 1971 C CA . LYS A 1 255 ? 55.442 41.867 -34.922 1.00 34.78 255 LYS A CA 1
ATOM 1972 C C . LYS A 1 255 ? 56.796 41.166 -35.026 1.00 34.78 255 LYS A C 1
ATOM 1974 O O . LYS A 1 255 ? 57.779 41.705 -34.518 1.00 34.78 255 LYS A O 1
ATOM 1979 N N . PRO A 1 256 ? 56.878 40.088 -35.816 1.00 31.45 256 PRO A N 1
ATOM 1980 C CA . PRO A 1 256 ? 58.033 39.910 -36.682 1.00 31.45 256 PRO A CA 1
ATOM 1981 C C . PRO A 1 256 ? 57.628 39.722 -38.155 1.00 31.45 256 PRO A C 1
ATOM 1983 O O . PRO A 1 256 ? 56.811 38.878 -38.498 1.00 31.45 256 PRO A O 1
ATOM 1986 N N . LEU A 1 257 ? 58.213 40.603 -38.967 1.00 36.34 257 LEU A N 1
ATOM 1987 C CA . LEU A 1 257 ? 58.800 40.445 -40.304 1.00 36.34 257 LEU A CA 1
ATOM 1988 C C . LEU A 1 257 ? 58.275 39.354 -41.259 1.00 36.34 257 LEU A C 1
ATOM 1990 O O . LEU A 1 257 ? 58.477 38.160 -41.050 1.00 36.34 257 LEU A O 1
ATOM 1994 N N . GLY A 1 258 ? 57.770 39.854 -42.389 1.00 36.56 258 GLY A N 1
ATOM 1995 C CA . GLY A 1 258 ? 57.614 39.226 -43.698 1.00 36.56 258 GLY A CA 1
ATOM 1996 C C . GLY A 1 258 ? 57.240 40.314 -44.692 1.00 36.56 258 GLY A C 1
ATOM 1997 O O . GLY A 1 258 ? 56.215 40.979 -44.420 1.00 36.56 258 GLY A O 1
#

Secondary structure (DSSP, 8-state):
-HHHHHHHHHHHHHHHHHHHHTPPPS--TTSS----EEEEEEEHHHHHHHTTTS---SEEEEEEETTEEEEEEEEEE-S-S-HHHHHHHHHHHH--S-TTS-TTHHHHT-SSEEEEEES-HHHHHHHHHHHHHH--SS-EEEEEGGG--TTGGGSTTBEE--S-GGGSS-B-GGGHHHHHT-B-TTS-BHHHHTS----S---SS-TTSSSHHHHHHHHHHHH-----------------PPPPPPP-----------

pLDDT: mean 75.5, std 21.4, range [27.22, 97.94]

InterPro domains:
  IPR025855 Plasmid replication-relaxation [PF13814] (2-94)

Radius of gyration: 24.31 Å; chains: 1; bounding box: 90×63×62 Å

Organism: Saccharopolyspora erythraea (strain ATCC 11635 / DSM 40517 / JCM 4748 / NBRC 13426 / NCIMB 8594 / NRRL 2338) (NCBI:txid405948)

Foldseek 3Di:
DVQLVQVLVQVVLQVVLQVVVVQDDCDDPPQDRPGFTWNAKAAQVRVCVLLVNLARARIWTWGGDPNAIATEGEHEAAVPDDLVVVLVSLQSCQPSPDPVDHSLLSVLLDLHAYEYEYAAPVSQVSNLVNNLVVDRLGKYWYFHQVVDDPSGQQDQGIAISDPDVVLRGGGGPNCVQVSQVHADLLNRRPSSNVPDDDPDDDDDDDPCRNCPSNVVSSCPSSPDHPPPDPPPVPPPPPPPPDDDDDDDDDDDDDDDDD

Sequence (258 aa):
MAHLLGVNQFFADLADYCRRSGLGSPFSGAGRLEGEGLHSWRSEKSITEFYERKVTPDGYGCWYQGGQWLGFFLEHDMGTEPLGRVADKLDRYTTSGDRAFDRFDTARQLGGMVLIWVASRRREQGVRKVLQAKHSPVPVATAARDCGDPDGPAGEVWSVVTAEPARSRRVRLGELPNMIGGTTETGAPIVLSELPASSAAPSFGSDRFRDGLTDEMGQANRQELVLDEVHTTEPDTVDDTPYPAPGRTTQPWWKPLG